Protein AF-I6AVN7-F1 (afdb_monomer_lite)

Sequence (305 aa):
MNHAFSSVPAVSLFAAGLLLSVAPLPGETIQQTRTAASGESWVTPGLWNNTAAASSGNDYYTNGWTLRTPDGPSLSVAFPGASLTVDGGAGGERGMLSLKAGTTEIADLRLGVGTVSDGVAGGNPTTNRPATLNITNLTLLSAATSATAAIFRGPYDGNDITLNVTNLLGSGYLQFVKGSDAGKRIFTLAVSNASSFTGTLELQHGTLDLASTINLTSGSFIMATTNTTLRLNSSLTVSSFTFGSFNLEAGSYTSSELNSRFSTSAFAGAGQLTIQAIPEASAFAWMLGGITLIACAGFRCVRRR

Structure (mmCIF, N/CA/C/O backbone):
data_AF-I6AVN7-F1
#
_entry.id   AF-I6AVN7-F1
#
loop_
_atom_site.group_PDB
_atom_site.id
_atom_site.type_symbol
_atom_site.label_atom_id
_atom_site.label_alt_id
_atom_site.label_comp_id
_atom_site.label_asym_id
_atom_site.label_entity_id
_atom_site.label_seq_id
_atom_site.pdbx_PDB_ins_code
_atom_site.Cartn_x
_atom_site.Cartn_y
_atom_site.Cartn_z
_atom_site.occupancy
_atom_site.B_iso_or_equiv
_atom_site.auth_seq_id
_atom_site.auth_comp_id
_atom_site.auth_asym_id
_atom_site.auth_atom_id
_atom_site.pdbx_PDB_model_num
ATOM 1 N N . MET A 1 1 ? 8.608 -82.430 7.850 1.00 46.72 1 MET A N 1
ATOM 2 C CA . MET A 1 1 ? 9.964 -82.012 7.436 1.00 46.72 1 MET A CA 1
ATOM 3 C C . MET A 1 1 ? 9.960 -80.496 7.363 1.00 46.72 1 MET A C 1
ATOM 5 O O . MET A 1 1 ? 9.268 -79.940 6.522 1.00 46.72 1 MET A O 1
ATOM 9 N N . ASN A 1 2 ? 10.606 -79.857 8.338 1.00 46.62 2 ASN A N 1
ATOM 10 C CA . ASN A 1 2 ? 10.626 -78.408 8.529 1.00 46.62 2 ASN A CA 1
ATOM 11 C C . ASN A 1 2 ? 11.710 -77.786 7.643 1.00 46.62 2 ASN A C 1
ATOM 13 O O . ASN A 1 2 ? 12.880 -78.119 7.812 1.00 46.62 2 ASN A O 1
ATOM 17 N N . HIS A 1 3 ? 11.338 -76.860 6.760 1.00 44.22 3 HIS A N 1
ATOM 18 C CA . HIS A 1 3 ? 12.288 -75.970 6.096 1.00 44.22 3 HIS A CA 1
ATOM 19 C C . HIS A 1 3 ? 12.136 -74.564 6.676 1.00 44.22 3 HIS A C 1
ATOM 21 O O . HIS A 1 3 ? 11.155 -73.870 6.420 1.00 44.22 3 HIS A O 1
ATOM 27 N N . ALA A 1 4 ? 13.108 -74.177 7.502 1.00 51.94 4 ALA A N 1
ATOM 28 C CA . ALA A 1 4 ? 13.294 -72.815 7.974 1.00 51.94 4 ALA A CA 1
ATOM 29 C C . ALA A 1 4 ? 13.969 -71.998 6.862 1.00 51.94 4 ALA A C 1
ATOM 31 O O . ALA A 1 4 ? 15.087 -72.314 6.456 1.00 51.94 4 ALA A O 1
ATOM 32 N N . PHE A 1 5 ? 13.294 -70.960 6.365 1.00 56.59 5 PHE A N 1
ATOM 33 C CA . PHE A 1 5 ? 13.895 -69.976 5.467 1.00 56.59 5 PHE A CA 1
ATOM 34 C C . PHE A 1 5 ? 14.491 -68.836 6.296 1.00 56.59 5 PHE A C 1
ATOM 36 O O . PHE A 1 5 ? 13.790 -68.139 7.025 1.00 56.59 5 PHE A O 1
ATOM 43 N N . SER A 1 6 ? 15.811 -68.694 6.188 1.00 60.22 6 SER A N 1
ATOM 44 C CA . SER A 1 6 ? 16.614 -67.619 6.767 1.00 60.22 6 SER A CA 1
ATOM 45 C C . SER A 1 6 ? 16.359 -66.312 6.012 1.00 60.22 6 SER A C 1
ATOM 47 O O . SER A 1 6 ? 16.589 -66.233 4.805 1.00 60.22 6 SER A O 1
ATOM 49 N N . SER A 1 7 ? 15.858 -65.294 6.709 1.00 62.12 7 SER A N 1
ATOM 50 C CA . SER A 1 7 ? 15.653 -63.946 6.178 1.00 62.12 7 SER A CA 1
ATOM 51 C C . SER A 1 7 ? 16.966 -63.158 6.198 1.00 62.12 7 SER A C 1
ATOM 53 O O . SER A 1 7 ? 17.515 -62.894 7.268 1.00 62.12 7 SER A O 1
ATOM 55 N N . VAL A 1 8 ? 17.451 -62.750 5.025 1.00 61.34 8 VAL A N 1
ATOM 56 C CA . VAL A 1 8 ? 18.586 -61.826 4.882 1.00 61.34 8 VAL A CA 1
ATOM 57 C C . VAL A 1 8 ? 18.077 -60.386 5.053 1.00 61.34 8 VAL A C 1
ATOM 59 O O . VAL A 1 8 ? 17.111 -60.017 4.384 1.00 61.34 8 VAL A O 1
ATOM 62 N N . PRO A 1 9 ? 18.685 -59.548 5.912 1.00 58.44 9 PRO A N 1
ATOM 63 C CA . PRO A 1 9 ? 18.315 -58.141 6.015 1.00 58.44 9 PRO A CA 1
ATOM 64 C C . PRO A 1 9 ? 18.815 -57.363 4.789 1.00 58.44 9 PRO A C 1
ATOM 66 O O . PRO A 1 9 ? 20.005 -57.365 4.473 1.00 58.44 9 PRO A O 1
ATOM 69 N N . ALA A 1 10 ? 17.897 -56.685 4.098 1.00 62.03 10 ALA A N 1
ATOM 70 C CA . ALA A 1 10 ? 18.214 -55.757 3.020 1.00 62.03 10 ALA A CA 1
ATOM 71 C C . ALA A 1 10 ? 18.869 -54.494 3.602 1.00 62.03 10 ALA A C 1
ATOM 73 O O . ALA A 1 10 ? 18.249 -53.745 4.356 1.00 62.03 10 ALA A O 1
ATOM 74 N N . VAL A 1 11 ? 20.136 -54.265 3.259 1.00 53.94 11 VAL A N 1
ATOM 75 C CA . VAL A 1 11 ? 20.854 -53.030 3.585 1.00 53.94 11 VAL A CA 1
ATOM 76 C C . VAL A 1 11 ? 20.413 -51.957 2.590 1.00 53.94 11 VAL A C 1
ATOM 78 O O . VAL A 1 11 ? 20.875 -51.919 1.451 1.00 53.94 11 VAL A O 1
ATOM 81 N N . SER A 1 12 ? 19.488 -51.097 3.010 1.00 57.97 12 SER A N 1
ATOM 82 C CA . SER A 1 12 ? 19.090 -49.908 2.255 1.00 57.97 12 SER A CA 1
ATOM 83 C C . SER A 1 12 ? 20.236 -48.895 2.250 1.00 57.97 12 SER A C 1
ATOM 85 O O . SER A 1 12 ? 20.489 -48.216 3.246 1.00 57.97 12 SER A O 1
ATOM 87 N N . LEU A 1 13 ? 20.942 -48.796 1.124 1.00 53.81 13 LEU A N 1
ATOM 88 C CA . LEU A 1 13 ? 21.930 -47.752 0.870 1.00 53.81 13 LEU A CA 1
ATOM 89 C C . LEU A 1 13 ? 21.181 -46.420 0.671 1.00 53.81 13 LEU A C 1
ATOM 91 O O . LEU A 1 13 ? 20.639 -46.155 -0.401 1.00 53.81 13 LEU A O 1
ATOM 95 N N . PHE A 1 14 ? 21.110 -45.584 1.709 1.00 52.88 14 PHE A N 1
ATOM 96 C CA . PHE A 1 14 ? 20.655 -44.200 1.565 1.00 52.88 14 PHE A CA 1
ATOM 97 C C . PHE A 1 14 ? 21.707 -43.427 0.765 1.00 52.88 14 PHE A C 1
ATOM 99 O O . PHE A 1 14 ? 22.730 -43.001 1.301 1.00 52.88 14 PHE A O 1
ATOM 106 N N . ALA A 1 15 ? 21.463 -43.249 -0.533 1.00 55.06 15 ALA A N 1
ATOM 107 C CA . ALA A 1 15 ? 22.167 -42.259 -1.329 1.00 55.06 15 ALA A CA 1
ATOM 108 C C . ALA A 1 15 ? 21.766 -40.872 -0.808 1.00 55.06 15 ALA A C 1
ATOM 110 O O . ALA A 1 15 ? 20.718 -40.335 -1.165 1.00 55.06 15 ALA A O 1
ATOM 111 N N . ALA A 1 16 ? 22.589 -40.311 0.077 1.00 52.97 16 ALA A N 1
ATOM 112 C CA . ALA A 1 16 ? 22.540 -38.904 0.441 1.00 52.97 16 ALA A CA 1
ATOM 113 C C . ALA A 1 16 ? 22.935 -38.084 -0.797 1.00 52.97 16 ALA A C 1
ATOM 115 O O . ALA A 1 16 ? 24.093 -37.715 -0.984 1.00 52.97 16 ALA A O 1
ATOM 116 N N . GLY A 1 17 ? 21.969 -37.868 -1.691 1.00 51.72 17 GLY A N 1
ATOM 117 C CA . GLY A 1 17 ? 22.090 -36.919 -2.782 1.00 51.72 17 GLY A CA 1
ATOM 118 C C . GLY A 1 17 ? 22.279 -35.539 -2.175 1.00 51.72 17 GLY A C 1
ATOM 119 O O . GLY A 1 17 ? 21.331 -34.950 -1.660 1.00 51.72 17 GLY A O 1
ATOM 120 N N . LEU A 1 18 ? 23.519 -35.056 -2.195 1.00 53.25 18 LEU A N 1
ATOM 121 C CA . LEU A 1 18 ? 23.870 -33.685 -1.866 1.00 53.25 18 LEU A CA 1
ATOM 122 C C . LEU A 1 18 ? 23.191 -32.785 -2.907 1.00 53.25 18 LEU A C 1
ATOM 124 O O . LEU A 1 18 ? 23.752 -32.496 -3.963 1.00 53.25 18 LEU A O 1
ATOM 128 N N . LEU A 1 19 ? 21.942 -32.400 -2.638 1.00 54.38 19 LEU A N 1
ATOM 129 C CA . LEU A 1 19 ? 21.262 -31.335 -3.358 1.00 54.38 19 LEU A CA 1
ATOM 130 C C . LEU A 1 19 ? 22.027 -30.055 -3.032 1.00 54.38 19 LEU A C 1
ATOM 132 O O . LEU A 1 19 ? 21.786 -29.407 -2.017 1.00 54.38 19 LEU A O 1
ATOM 136 N N . LEU A 1 20 ? 23.001 -29.731 -3.879 1.00 55.09 20 LEU A N 1
ATOM 137 C CA . LEU A 1 20 ? 23.592 -28.406 -3.943 1.00 55.09 20 LEU A CA 1
ATOM 138 C C . LEU A 1 20 ? 22.457 -27.459 -4.335 1.00 55.09 20 LEU A C 1
ATOM 140 O O . LEU A 1 20 ? 22.163 -27.273 -5.514 1.00 55.09 20 LEU A O 1
ATOM 144 N N . SER A 1 21 ? 21.769 -26.914 -3.334 1.00 53.94 21 SER A N 1
ATOM 145 C CA . SER A 1 21 ? 20.873 -25.786 -3.524 1.00 53.94 21 SER A CA 1
ATOM 146 C C . SER A 1 21 ? 21.744 -24.631 -3.995 1.00 53.94 21 SER A C 1
ATOM 148 O O . SER A 1 21 ? 22.413 -23.978 -3.191 1.00 53.94 21 SER A O 1
ATOM 150 N N . VAL A 1 22 ? 21.804 -24.430 -5.309 1.00 61.12 22 VAL A N 1
ATOM 151 C CA . VAL A 1 22 ? 22.410 -23.237 -5.884 1.00 61.12 22 VAL A CA 1
ATOM 152 C C . VAL A 1 22 ? 21.557 -22.084 -5.387 1.00 61.12 22 VAL A C 1
ATOM 154 O O . VAL A 1 22 ? 20.411 -21.928 -5.808 1.00 61.12 22 VAL A O 1
ATOM 157 N N . ALA A 1 23 ? 22.080 -21.333 -4.419 1.00 67.38 23 ALA A N 1
ATOM 158 C CA . ALA A 1 23 ? 21.448 -20.094 -4.016 1.00 67.38 23 ALA A CA 1
ATOM 159 C C . ALA A 1 23 ? 21.342 -19.226 -5.280 1.00 67.38 23 ALA A C 1
ATOM 161 O O . ALA A 1 23 ? 22.348 -19.088 -5.987 1.00 67.38 23 ALA A O 1
ATOM 162 N N . PRO A 1 24 ? 20.153 -18.700 -5.618 1.00 71.75 24 PRO A N 1
ATOM 163 C CA . PRO A 1 24 ? 20.041 -17.784 -6.739 1.00 71.75 24 PRO A CA 1
ATOM 164 C C . PRO A 1 24 ? 21.020 -16.635 -6.497 1.00 71.75 24 PRO A C 1
ATOM 166 O O . PRO A 1 24 ? 21.068 -16.077 -5.398 1.00 71.75 24 PRO A O 1
ATOM 169 N N . LEU A 1 25 ? 21.846 -16.331 -7.501 1.00 72.94 25 LEU A N 1
ATOM 170 C CA . LEU A 1 25 ? 22.697 -15.150 -7.441 1.00 72.94 25 LEU A CA 1
ATOM 171 C C . LEU A 1 25 ? 21.791 -13.934 -7.208 1.00 72.94 25 LEU A C 1
ATOM 173 O O . LEU A 1 25 ? 20.714 -13.872 -7.810 1.00 72.94 25 LEU A O 1
ATOM 177 N N . PRO A 1 26 ? 22.183 -13.000 -6.324 1.00 77.81 26 PRO A N 1
ATOM 178 C CA . PRO A 1 26 ? 21.401 -11.794 -6.117 1.00 77.81 26 PRO A CA 1
ATOM 179 C C . PRO A 1 26 ? 21.252 -11.073 -7.457 1.00 77.81 26 PRO A C 1
ATOM 181 O O . PRO A 1 26 ? 22.223 -10.940 -8.205 1.00 77.81 26 PRO A O 1
ATOM 184 N N . GLY A 1 27 ? 20.024 -10.657 -7.757 1.00 83.31 27 GLY A N 1
ATOM 185 C CA . GLY A 1 27 ? 19.720 -9.890 -8.954 1.00 83.31 27 GLY A CA 1
ATOM 186 C C . GLY A 1 27 ? 20.529 -8.604 -9.038 1.00 83.31 27 GLY A C 1
ATOM 187 O O . GLY A 1 27 ? 20.948 -8.053 -8.016 1.00 83.31 27 GLY A O 1
ATOM 188 N N . GLU A 1 28 ? 20.728 -8.089 -10.252 1.00 93.00 28 GLU A N 1
ATOM 189 C CA . GLU A 1 28 ? 21.278 -6.744 -10.394 1.00 93.00 28 GLU A CA 1
ATOM 190 C C . GLU A 1 28 ? 20.276 -5.716 -9.856 1.00 93.00 28 GLU A C 1
ATOM 192 O O . GLU A 1 28 ? 19.059 -5.848 -10.013 1.00 93.00 28 GLU A O 1
ATOM 197 N N . THR A 1 29 ? 20.798 -4.664 -9.226 1.00 96.19 29 THR A N 1
ATOM 198 C CA . THR A 1 29 ? 20.003 -3.502 -8.826 1.00 96.19 29 THR A CA 1
ATOM 199 C C . THR A 1 29 ? 19.952 -2.502 -9.975 1.00 96.19 29 THR A C 1
ATOM 201 O O . THR A 1 29 ? 20.968 -1.906 -10.342 1.00 96.19 29 THR A O 1
ATOM 204 N N . ILE A 1 30 ? 18.758 -2.285 -10.518 1.00 96.88 30 ILE A N 1
ATOM 205 C CA . ILE A 1 30 ? 18.510 -1.424 -11.672 1.00 96.88 30 ILE A CA 1
ATOM 206 C C . ILE A 1 30 ? 17.747 -0.177 -11.223 1.00 96.88 30 ILE A C 1
ATOM 208 O O . ILE A 1 30 ? 16.689 -0.249 -10.597 1.00 96.88 30 ILE A O 1
ATOM 212 N N . GLN A 1 31 ? 18.276 0.993 -11.569 1.00 96.50 31 GLN A N 1
ATOM 213 C CA . GLN A 1 31 ? 17.689 2.278 -11.193 1.00 96.50 31 GLN A CA 1
ATOM 214 C C . GLN A 1 31 ? 17.000 2.930 -12.384 1.00 96.50 31 GLN A C 1
ATOM 216 O O . GLN A 1 31 ? 17.543 2.963 -13.492 1.00 96.50 31 GLN A O 1
ATOM 221 N N . GLN A 1 32 ? 15.818 3.492 -12.146 1.00 96.12 32 GLN A N 1
ATOM 222 C CA . GLN A 1 32 ? 15.175 4.390 -13.090 1.00 96.12 32 GLN A CA 1
ATOM 223 C C . GLN A 1 32 ? 16.008 5.673 -13.215 1.00 96.12 32 GLN A C 1
ATOM 225 O O . GLN A 1 32 ? 16.475 6.227 -12.218 1.00 96.12 32 GLN A O 1
ATOM 230 N N . THR A 1 33 ? 16.206 6.147 -14.441 1.00 95.56 33 THR A N 1
ATOM 231 C CA . THR A 1 33 ? 17.083 7.294 -14.734 1.00 95.56 33 THR A CA 1
ATOM 232 C C . THR A 1 33 ? 16.322 8.593 -14.972 1.00 95.56 33 THR A C 1
ATOM 234 O O . THR A 1 33 ? 16.925 9.663 -14.937 1.00 95.56 33 THR A O 1
ATOM 237 N N . ARG A 1 34 ? 15.012 8.511 -15.231 1.00 94.56 34 ARG A N 1
ATOM 238 C CA . ARG A 1 34 ? 14.134 9.656 -15.504 1.00 94.56 34 ARG A CA 1
ATOM 239 C C . ARG A 1 34 ? 12.665 9.286 -15.351 1.00 94.56 34 ARG A C 1
ATOM 241 O O . ARG A 1 34 ? 12.294 8.121 -15.480 1.00 94.56 34 ARG A O 1
ATOM 248 N N . THR A 1 35 ? 11.810 10.291 -15.193 1.00 94.56 35 THR A N 1
ATOM 249 C CA . THR A 1 35 ? 10.352 10.129 -15.291 1.00 94.56 35 THR A CA 1
ATOM 250 C C . THR A 1 35 ? 9.937 9.564 -16.654 1.00 94.56 35 THR A C 1
ATOM 252 O O . THR A 1 35 ? 10.392 10.030 -17.702 1.00 94.56 35 THR A O 1
ATOM 255 N N . ALA A 1 36 ? 9.052 8.566 -16.625 1.00 93.88 36 ALA A N 1
ATOM 256 C CA . ALA A 1 36 ? 8.426 7.996 -17.808 1.00 93.88 36 ALA A CA 1
ATOM 257 C C . ALA A 1 36 ? 7.472 9.012 -18.454 1.00 93.88 36 ALA A C 1
ATOM 259 O O . ALA A 1 36 ? 6.540 9.517 -17.814 1.00 93.88 36 ALA A O 1
ATOM 260 N N . ALA A 1 37 ? 7.700 9.300 -19.733 1.00 92.69 37 ALA A N 1
ATOM 261 C CA . ALA A 1 37 ? 6.831 10.135 -20.545 1.00 92.69 37 ALA A CA 1
ATOM 262 C C . ALA A 1 37 ? 5.489 9.436 -20.832 1.00 92.69 37 ALA A C 1
ATOM 264 O O . ALA A 1 37 ? 5.258 8.274 -20.489 1.00 92.69 37 ALA A O 1
ATOM 265 N N . SER A 1 38 ? 4.565 10.154 -21.474 1.00 89.69 38 SER A N 1
ATOM 266 C CA . SER A 1 38 ? 3.325 9.536 -21.952 1.00 89.69 38 SER A CA 1
ATOM 267 C C . SER A 1 38 ? 3.633 8.435 -22.971 1.00 89.69 38 SER A C 1
ATOM 269 O O . SER A 1 38 ? 4.444 8.639 -23.868 1.00 89.69 38 SER A O 1
ATOM 271 N N . GLY A 1 39 ? 2.985 7.277 -22.833 1.00 89.94 39 GLY A N 1
ATOM 272 C CA . GLY A 1 39 ? 3.237 6.096 -23.668 1.00 89.94 39 GLY A CA 1
ATOM 273 C C . GLY A 1 39 ? 4.454 5.259 -23.253 1.00 89.94 39 GLY A C 1
ATOM 274 O O . GLY A 1 39 ? 4.595 4.136 -23.729 1.00 89.94 39 GLY A O 1
ATOM 275 N N . GLU A 1 40 ? 5.296 5.747 -22.339 1.00 95.19 40 GLU A N 1
ATOM 276 C CA . GLU A 1 40 ? 6.375 4.952 -21.751 1.00 95.19 40 GLU A CA 1
ATOM 277 C C . GLU A 1 40 ? 5.897 4.212 -20.498 1.00 95.19 40 GLU A C 1
ATOM 279 O O . GLU A 1 40 ? 4.990 4.656 -19.790 1.00 95.19 40 GLU A O 1
ATOM 284 N N . SER A 1 41 ? 6.520 3.072 -20.212 1.00 95.94 41 SER A N 1
ATOM 285 C CA . SER A 1 41 ? 6.244 2.249 -19.028 1.00 95.94 41 SER A CA 1
ATOM 286 C C . SER A 1 41 ? 7.465 1.398 -18.681 1.00 95.94 41 SER A C 1
ATOM 288 O O . SER A 1 41 ? 8.465 1.461 -19.387 1.00 95.94 41 SER A O 1
ATOM 290 N N . TRP A 1 42 ? 7.409 0.552 -17.650 1.00 96.38 42 TRP A N 1
ATOM 291 C CA . TRP A 1 42 ? 8.541 -0.320 -17.285 1.00 96.38 42 TRP A CA 1
ATOM 292 C C . TRP A 1 42 ? 9.072 -1.225 -18.414 1.00 96.38 42 TRP A C 1
ATOM 294 O O . TRP A 1 42 ? 10.194 -1.720 -18.304 1.00 96.38 42 TRP A O 1
ATOM 304 N N . VAL A 1 43 ? 8.308 -1.436 -19.497 1.00 96.50 43 VAL A N 1
ATOM 305 C CA . VAL A 1 43 ? 8.769 -2.183 -20.682 1.00 96.50 43 VAL A CA 1
ATOM 306 C C . VAL A 1 43 ? 9.620 -1.346 -21.646 1.00 96.50 43 VAL A C 1
ATOM 308 O O . VAL A 1 43 ? 10.168 -1.893 -22.595 1.00 96.50 43 VAL A O 1
ATOM 311 N N . THR A 1 44 ? 9.722 -0.031 -21.445 1.00 97.38 44 THR A N 1
ATOM 312 C CA . THR A 1 44 ? 10.444 0.884 -22.334 1.00 97.38 44 THR A CA 1
ATOM 313 C C . THR A 1 44 ? 11.955 0.798 -22.085 1.00 97.38 44 THR A C 1
ATOM 315 O O . THR A 1 44 ? 12.412 1.162 -20.994 1.00 97.38 44 THR A O 1
ATOM 318 N N . PRO A 1 45 ? 12.760 0.374 -23.081 1.00 96.00 45 PRO A N 1
ATOM 319 C CA . PRO A 1 45 ? 14.214 0.466 -22.995 1.00 96.00 45 PRO A CA 1
ATOM 320 C C . PRO A 1 45 ? 14.658 1.919 -22.776 1.00 96.00 45 PRO A C 1
ATOM 322 O O . PRO A 1 45 ? 14.079 2.848 -23.335 1.00 96.00 45 PRO A O 1
ATOM 325 N N . GLY A 1 46 ? 15.685 2.129 -21.954 1.00 95.12 46 GLY A N 1
ATOM 326 C CA . GLY A 1 46 ? 16.222 3.467 -21.669 1.00 95.12 46 GLY A CA 1
ATOM 327 C C . GLY A 1 46 ? 15.519 4.262 -20.558 1.00 95.12 46 GLY A C 1
ATOM 328 O O . GLY A 1 46 ? 15.960 5.371 -20.259 1.00 95.12 46 GLY A O 1
ATOM 329 N N . LEU A 1 47 ? 14.476 3.723 -19.908 1.00 96.38 47 LEU A N 1
ATOM 330 C CA . LEU A 1 47 ? 14.030 4.233 -18.595 1.00 96.38 47 LEU A CA 1
ATOM 331 C C . LEU A 1 47 ? 14.952 3.805 -17.452 1.00 96.38 47 LEU A C 1
ATOM 333 O O . LEU A 1 47 ? 14.965 4.428 -16.394 1.00 96.38 47 LEU A O 1
ATOM 337 N N . TRP A 1 48 ? 15.694 2.728 -17.674 1.00 97.44 48 TRP A N 1
ATOM 338 C CA . TRP A 1 48 ? 16.521 2.049 -16.696 1.00 97.44 48 TRP A CA 1
ATOM 339 C C . TRP A 1 48 ? 18.003 2.287 -16.993 1.00 97.44 48 TRP A C 1
ATOM 341 O O . TRP A 1 48 ? 18.390 2.439 -18.155 1.00 97.44 48 TRP A O 1
ATOM 351 N N . ASN A 1 49 ? 18.848 2.309 -15.962 1.00 96.69 49 ASN A N 1
ATOM 352 C CA . ASN A 1 49 ? 20.285 2.581 -16.097 1.00 96.69 49 ASN A CA 1
ATOM 353 C C . ASN A 1 49 ? 21.049 1.499 -16.882 1.00 96.69 49 ASN A C 1
ATOM 355 O O . ASN A 1 49 ? 22.092 1.797 -17.456 1.00 96.69 49 ASN A O 1
ATOM 359 N N . ASN A 1 50 ? 20.510 0.282 -16.975 1.00 96.56 50 ASN A N 1
ATOM 360 C CA . ASN A 1 50 ? 21.031 -0.781 -17.838 1.00 96.56 50 ASN A CA 1
ATOM 361 C C . ASN A 1 50 ? 20.527 -0.686 -19.291 1.00 96.56 50 ASN A C 1
ATOM 363 O O . ASN A 1 50 ? 20.862 -1.530 -20.119 1.00 96.56 50 ASN A O 1
ATOM 367 N N . THR A 1 51 ? 19.708 0.320 -19.615 1.00 95.88 51 THR A N 1
ATOM 368 C CA . THR A 1 51 ? 19.119 0.583 -20.940 1.00 95.88 51 THR A CA 1
ATOM 369 C C . THR A 1 51 ? 18.235 -0.530 -21.516 1.00 95.88 51 THR A C 1
ATOM 371 O O . THR A 1 51 ? 17.773 -0.408 -22.648 1.00 95.88 51 THR A O 1
ATOM 374 N N . ALA A 1 52 ? 17.917 -1.569 -20.743 1.00 96.12 52 ALA A N 1
ATOM 375 C CA . ALA A 1 52 ? 17.035 -2.661 -21.147 1.00 96.12 52 ALA A CA 1
ATOM 376 C C . ALA A 1 52 ? 15.628 -2.481 -20.564 1.00 96.12 52 ALA A C 1
ATOM 378 O O . ALA A 1 52 ? 15.444 -1.742 -19.604 1.00 96.12 52 ALA A O 1
ATOM 379 N N . ALA A 1 53 ? 14.627 -3.154 -21.136 1.00 96.44 53 ALA A N 1
ATOM 380 C CA . ALA A 1 53 ? 13.303 -3.259 -20.523 1.00 96.44 53 ALA A CA 1
ATOM 381 C C . ALA A 1 53 ? 13.372 -4.012 -19.181 1.00 96.44 53 ALA A C 1
ATOM 383 O O . ALA A 1 53 ? 14.302 -4.791 -18.952 1.00 96.44 53 ALA A O 1
ATOM 384 N N . ALA A 1 54 ? 12.375 -3.821 -18.310 1.00 97.00 54 ALA A N 1
ATOM 385 C CA . ALA A 1 54 ? 12.294 -4.601 -17.081 1.00 97.00 54 ALA A CA 1
ATOM 386 C C . ALA A 1 54 ? 12.184 -6.108 -17.389 1.00 97.00 54 ALA A C 1
ATOM 388 O O . ALA A 1 54 ? 11.438 -6.516 -18.281 1.00 97.00 54 ALA A O 1
ATOM 389 N N . SER A 1 55 ? 12.919 -6.932 -16.649 1.00 96.88 55 SER A N 1
ATOM 390 C CA . SER A 1 55 ? 13.040 -8.372 -16.859 1.00 96.88 55 SER A CA 1
ATOM 391 C C . SER A 1 55 ? 13.204 -9.107 -15.532 1.00 96.88 55 SER A C 1
ATOM 393 O O . SER A 1 55 ? 13.631 -8.539 -14.525 1.00 96.88 55 SER A O 1
ATOM 395 N N . SER A 1 56 ? 12.855 -10.390 -15.534 1.00 95.81 56 SER A N 1
ATOM 396 C CA . SER A 1 56 ? 12.931 -11.241 -14.349 1.00 95.81 56 SER A CA 1
ATOM 397 C C . SER A 1 56 ? 14.351 -11.364 -13.817 1.00 95.81 56 SER A C 1
ATOM 399 O O . SER A 1 56 ? 15.306 -11.417 -14.588 1.00 95.81 56 SER A O 1
ATOM 401 N N . GLY A 1 57 ? 14.466 -11.508 -12.499 1.00 94.06 57 GLY A N 1
ATOM 402 C CA . GLY A 1 57 ? 15.739 -11.744 -11.822 1.00 94.06 57 GLY A CA 1
ATOM 403 C C . GLY A 1 57 ? 16.457 -10.480 -11.361 1.00 94.06 57 GLY A C 1
ATOM 404 O O . GLY A 1 57 ? 17.435 -10.621 -10.646 1.00 94.06 57 GLY A O 1
ATOM 405 N N . ASN A 1 58 ? 15.971 -9.281 -11.698 1.00 96.81 58 ASN A N 1
ATOM 406 C CA . ASN A 1 58 ? 16.551 -8.015 -11.239 1.00 96.81 58 ASN A CA 1
ATOM 407 C C . ASN A 1 58 ? 15.616 -7.255 -10.292 1.00 96.81 58 ASN A C 1
ATOM 409 O O . ASN A 1 58 ? 14.388 -7.361 -10.401 1.00 96.81 58 ASN A O 1
ATOM 413 N N . ASP A 1 59 ? 16.207 -6.447 -9.416 1.00 97.38 59 ASP A N 1
ATOM 414 C CA . ASP A 1 59 ? 15.498 -5.554 -8.501 1.00 97.38 59 ASP A CA 1
ATOM 415 C C . ASP A 1 59 ? 15.472 -4.132 -9.073 1.00 97.38 59 ASP A C 1
ATOM 417 O O . ASP A 1 59 ? 16.515 -3.560 -9.396 1.00 97.38 59 ASP A O 1
ATOM 421 N N . TYR A 1 60 ? 14.282 -3.542 -9.191 1.00 97.75 60 TYR A N 1
ATOM 422 C CA . TYR A 1 60 ? 14.087 -2.243 -9.839 1.00 97.75 60 TYR A CA 1
ATOM 423 C C . TYR A 1 60 ? 13.718 -1.152 -8.838 1.00 97.75 60 TYR A C 1
ATOM 425 O O . TYR A 1 60 ? 12.906 -1.370 -7.943 1.00 97.75 60 TYR A O 1
ATOM 433 N N . TYR A 1 61 ? 14.264 0.050 -9.024 1.00 96.50 61 TYR A N 1
ATOM 434 C CA . TYR A 1 61 ? 14.069 1.187 -8.121 1.00 96.50 61 TYR A CA 1
ATOM 435 C C . TYR A 1 61 ? 13.648 2.437 -8.892 1.00 96.50 61 TYR A C 1
ATOM 437 O O . TYR A 1 61 ? 14.316 2.824 -9.850 1.00 96.50 61 TYR A O 1
ATOM 445 N N . THR A 1 62 ? 12.583 3.116 -8.454 1.00 94.50 62 THR A N 1
ATOM 446 C CA . THR A 1 62 ? 12.125 4.360 -9.106 1.00 94.50 62 THR A CA 1
ATOM 447 C C . THR A 1 62 ? 13.034 5.558 -8.833 1.00 94.50 62 THR A C 1
ATOM 449 O O . THR A 1 62 ? 13.042 6.492 -9.622 1.00 94.50 62 THR A O 1
ATOM 452 N N . ASN A 1 63 ? 13.798 5.557 -7.733 1.00 88.56 63 ASN A N 1
ATOM 453 C CA . ASN A 1 63 ? 14.772 6.606 -7.389 1.00 88.56 63 ASN A CA 1
ATOM 454 C C . ASN A 1 63 ? 14.206 8.045 -7.486 1.00 88.56 63 ASN A C 1
ATOM 456 O O . ASN A 1 63 ? 14.792 8.907 -8.135 1.00 88.56 63 ASN A O 1
ATOM 460 N N . GLY A 1 64 ? 13.027 8.300 -6.904 1.00 91.69 64 GLY A N 1
ATOM 461 C CA . GLY A 1 64 ? 12.365 9.614 -6.979 1.00 91.69 64 GLY A CA 1
ATOM 462 C C . GLY A 1 64 ? 11.593 9.898 -8.274 1.00 91.69 64 GLY A C 1
ATOM 463 O O . GLY A 1 64 ? 10.756 10.796 -8.297 1.00 91.69 64 GLY A O 1
ATOM 464 N N . TRP A 1 65 ? 11.781 9.103 -9.329 1.00 94.62 65 TRP A N 1
ATOM 465 C CA . TRP A 1 65 ? 11.101 9.297 -10.609 1.00 94.62 65 TRP A CA 1
ATOM 466 C C . TRP A 1 65 ? 9.685 8.720 -10.646 1.00 94.62 65 TRP A C 1
ATOM 468 O O . TRP A 1 65 ? 9.287 7.874 -9.839 1.00 94.62 65 TRP A O 1
ATOM 478 N N . T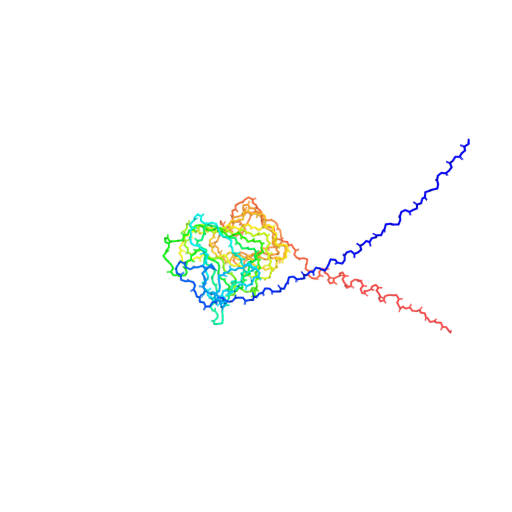HR A 1 66 ? 8.911 9.168 -11.637 1.00 94.56 66 THR A N 1
ATOM 479 C CA . THR A 1 66 ? 7.608 8.572 -11.952 1.00 94.56 66 THR A CA 1
ATOM 480 C C . THR A 1 66 ? 7.768 7.413 -12.930 1.00 94.56 66 THR A C 1
ATOM 482 O O . THR A 1 66 ? 8.144 7.612 -14.086 1.00 94.56 66 THR A O 1
ATOM 485 N N . LEU A 1 67 ? 7.425 6.208 -12.494 1.00 96.12 67 LEU A N 1
ATOM 486 C CA . LEU A 1 67 ? 7.192 5.034 -13.324 1.00 96.12 67 LEU A CA 1
ATOM 487 C C . LEU A 1 67 ? 5.710 4.945 -13.704 1.00 96.12 67 LEU A C 1
ATOM 489 O O . LEU A 1 67 ? 4.827 5.356 -12.951 1.00 96.12 67 LEU A O 1
ATOM 493 N N . ARG A 1 68 ? 5.422 4.374 -14.871 1.00 95.19 68 ARG A N 1
ATOM 494 C CA . ARG A 1 68 ? 4.058 4.102 -15.336 1.00 95.19 68 ARG A CA 1
ATOM 495 C C . ARG A 1 68 ? 3.912 2.615 -15.630 1.00 95.19 68 ARG A C 1
ATOM 497 O O . ARG A 1 68 ? 4.841 1.999 -16.158 1.00 95.19 68 ARG A O 1
ATOM 504 N N . THR A 1 69 ? 2.747 2.052 -15.335 1.00 95.81 69 THR A N 1
ATOM 505 C CA . THR A 1 69 ? 2.345 0.777 -15.945 1.00 95.81 69 THR A CA 1
ATOM 506 C C . THR A 1 69 ? 2.056 1.022 -17.436 1.00 95.81 69 THR A C 1
ATOM 508 O O . THR A 1 69 ? 1.791 2.166 -17.824 1.00 95.81 69 THR A O 1
ATOM 511 N N . PRO A 1 70 ? 2.049 -0.015 -18.289 1.00 94.75 70 PRO A N 1
ATOM 512 C CA . PRO A 1 70 ? 1.448 0.090 -19.618 1.00 94.75 70 PRO A CA 1
ATOM 513 C C . PRO A 1 70 ? 0.015 0.656 -19.554 1.00 94.75 70 PRO A C 1
ATOM 515 O O . PRO A 1 70 ? -0.689 0.442 -18.564 1.00 94.75 70 PRO A O 1
ATOM 518 N N . ASP A 1 71 ? -0.396 1.410 -20.577 1.00 91.94 71 ASP A N 1
ATOM 519 C CA . ASP A 1 71 ? -1.675 2.136 -20.611 1.00 91.94 71 ASP A CA 1
ATOM 520 C C . ASP A 1 71 ? -2.755 1.332 -21.343 1.00 91.94 71 ASP A C 1
ATOM 522 O O . ASP A 1 71 ? -2.582 0.943 -22.500 1.00 91.94 71 ASP A O 1
ATOM 526 N N . GLY A 1 72 ? -3.875 1.085 -20.667 1.00 89.06 72 GLY A N 1
ATOM 527 C CA . GLY A 1 72 ? -5.044 0.456 -21.268 1.00 89.06 72 GLY A CA 1
ATOM 528 C C . GLY A 1 72 ? -6.088 0.063 -20.217 1.00 89.06 72 GLY A C 1
ATOM 529 O O . GLY A 1 72 ? -5.768 -0.670 -19.283 1.00 89.06 72 GLY A O 1
ATOM 530 N N . PRO A 1 73 ? -7.359 0.484 -20.359 1.00 84.19 73 PRO A N 1
ATOM 531 C CA . PRO A 1 73 ? -8.376 0.289 -19.321 1.00 84.19 73 PRO A CA 1
ATOM 532 C C . PRO A 1 73 ? -8.758 -1.183 -19.122 1.00 84.19 73 PRO A C 1
ATOM 534 O O . PRO A 1 73 ? -9.142 -1.581 -18.032 1.00 84.19 73 PRO A O 1
ATOM 537 N N . SER A 1 74 ? -8.657 -1.990 -20.177 1.00 91.06 74 SER A N 1
ATOM 538 C CA . SER A 1 74 ? -8.908 -3.434 -20.170 1.00 91.06 74 SER A CA 1
ATOM 539 C C . SER A 1 74 ? -7.623 -4.258 -20.078 1.00 91.06 74 SER A C 1
ATOM 541 O O . SER A 1 74 ? -7.664 -5.482 -20.170 1.00 91.06 74 SER A O 1
ATOM 543 N N . LEU A 1 75 ? -6.473 -3.593 -19.951 1.00 94.44 75 LEU A N 1
ATOM 544 C CA . LEU A 1 75 ? -5.178 -4.247 -19.919 1.00 94.44 75 LEU A CA 1
ATOM 545 C C . LEU A 1 75 ? -4.942 -4.834 -18.522 1.00 94.44 75 LEU A C 1
ATOM 547 O O . LEU A 1 75 ? -5.122 -4.142 -17.516 1.00 94.44 75 LEU A O 1
ATOM 551 N N . SER A 1 76 ? -4.509 -6.092 -18.481 1.00 97.12 76 SER A N 1
ATOM 552 C CA . SER A 1 76 ? -3.915 -6.706 -17.295 1.00 97.12 76 SER A CA 1
ATOM 553 C C . SER A 1 76 ? -2.427 -6.898 -17.546 1.00 97.12 76 SER A C 1
ATOM 555 O O . SER A 1 76 ? -2.043 -7.441 -18.585 1.00 97.12 76 SER A O 1
ATOM 557 N N . VAL A 1 77 ? -1.589 -6.407 -16.638 1.00 97.81 77 VAL A N 1
ATOM 558 C CA . VAL A 1 77 ? -0.130 -6.430 -16.789 1.00 97.81 77 VAL A CA 1
ATOM 559 C C . VAL A 1 77 ? 0.549 -6.888 -15.520 1.00 97.81 77 VAL A C 1
ATOM 561 O O . VAL A 1 77 ? 0.226 -6.417 -14.436 1.00 97.81 77 VAL A O 1
ATOM 564 N N . ALA A 1 78 ? 1.552 -7.743 -15.673 1.00 98.38 78 ALA A N 1
ATOM 565 C CA . ALA A 1 78 ? 2.456 -8.107 -14.598 1.00 98.38 78 ALA A CA 1
ATOM 566 C C . ALA A 1 78 ? 3.769 -7.328 -14.731 1.00 98.38 78 ALA A C 1
ATOM 568 O O . ALA A 1 78 ? 4.307 -7.172 -15.834 1.00 98.38 78 ALA A O 1
ATOM 569 N N . PHE A 1 79 ? 4.294 -6.841 -13.610 1.00 98.44 79 PHE A N 1
ATOM 570 C CA . PHE A 1 79 ? 5.655 -6.334 -13.552 1.00 98.44 79 PHE A CA 1
ATOM 571 C C . PHE A 1 79 ? 6.633 -7.513 -13.681 1.00 98.44 79 PHE A C 1
ATOM 573 O O . PHE A 1 79 ? 6.544 -8.454 -12.893 1.00 98.44 79 PHE A O 1
ATOM 580 N N . PRO A 1 80 ? 7.556 -7.495 -14.658 1.00 97.69 80 PRO A N 1
ATOM 581 C CA . PRO A 1 80 ? 8.398 -8.655 -14.942 1.00 97.69 80 PRO A CA 1
ATOM 582 C C . PRO A 1 80 ? 9.607 -8.791 -14.007 1.00 97.69 80 PRO A C 1
ATOM 584 O O . PRO A 1 80 ? 10.234 -9.844 -14.017 1.00 97.69 80 PRO A O 1
ATOM 587 N N . GLY A 1 81 ? 9.972 -7.747 -13.252 1.00 97.38 81 GLY A N 1
ATOM 588 C CA . GLY A 1 81 ? 11.132 -7.764 -12.354 1.00 97.38 81 GLY A CA 1
ATOM 589 C C . GLY A 1 81 ? 10.936 -8.630 -11.110 1.00 97.38 81 GLY A C 1
ATOM 590 O O . GLY A 1 81 ? 9.811 -8.970 -10.751 1.00 97.38 81 GLY A O 1
ATOM 591 N N . ALA A 1 82 ? 12.040 -8.974 -10.440 1.00 96.81 82 ALA A N 1
ATOM 592 C CA . ALA A 1 82 ? 11.999 -9.731 -9.187 1.00 96.81 82 ALA A CA 1
ATOM 593 C C . ALA A 1 82 ? 11.344 -8.914 -8.064 1.00 96.81 82 ALA A C 1
ATOM 595 O O . ALA A 1 82 ? 10.493 -9.431 -7.343 1.00 96.81 82 ALA A O 1
ATOM 596 N N . SER A 1 83 ? 11.689 -7.627 -7.972 1.00 97.69 83 SER A N 1
ATOM 597 C CA . SER A 1 83 ? 11.010 -6.664 -7.110 1.00 97.69 83 SER A CA 1
ATOM 598 C C . SER A 1 83 ? 10.948 -5.275 -7.744 1.00 97.69 83 SER A C 1
ATOM 600 O O . SER A 1 83 ? 11.765 -4.922 -8.603 1.00 97.69 83 SER A O 1
ATOM 602 N N . LEU A 1 84 ? 9.968 -4.482 -7.313 1.00 98.19 84 LEU A N 1
ATOM 603 C CA . LEU A 1 84 ? 9.889 -3.050 -7.583 1.00 98.19 84 LEU A CA 1
ATOM 604 C C . LEU A 1 84 ? 9.904 -2.297 -6.254 1.00 98.19 84 LEU A C 1
ATOM 606 O O . LEU A 1 84 ? 9.018 -2.472 -5.422 1.00 98.19 84 LEU A O 1
ATOM 610 N N . THR A 1 85 ? 10.874 -1.409 -6.073 1.00 97.25 85 THR A N 1
ATOM 611 C CA . THR A 1 85 ? 10.916 -0.469 -4.956 1.00 97.25 85 THR A CA 1
ATOM 612 C C . THR A 1 85 ? 10.503 0.918 -5.436 1.00 97.25 85 THR A C 1
ATOM 614 O O . THR A 1 85 ? 11.173 1.528 -6.275 1.00 97.25 85 THR A O 1
ATOM 617 N N . VAL A 1 86 ? 9.400 1.428 -4.886 1.00 96.06 86 VAL A N 1
ATOM 618 C CA . VAL A 1 86 ? 8.941 2.804 -5.104 1.00 96.06 86 VAL A CA 1
ATOM 619 C C . VAL A 1 86 ? 9.313 3.621 -3.877 1.00 96.06 86 VAL A C 1
ATOM 621 O O . VAL A 1 86 ? 8.709 3.501 -2.808 1.00 96.06 86 VAL A O 1
ATOM 624 N N . ASP A 1 87 ? 10.339 4.443 -4.034 1.00 92.25 87 ASP A N 1
ATOM 625 C CA . ASP A 1 87 ? 10.925 5.224 -2.950 1.00 92.25 87 ASP A CA 1
ATOM 626 C C . ASP A 1 87 ? 11.390 6.595 -3.451 1.00 92.25 87 ASP A C 1
ATOM 628 O O . ASP A 1 87 ? 11.347 6.892 -4.654 1.00 92.25 87 ASP A O 1
ATOM 632 N N . GLY A 1 88 ? 11.793 7.451 -2.520 1.00 87.00 88 GLY A N 1
ATOM 633 C CA . GLY A 1 88 ? 12.348 8.758 -2.819 1.00 87.00 88 GLY A CA 1
ATOM 634 C C . GLY A 1 88 ? 13.725 8.700 -3.481 1.00 87.00 88 GLY A C 1
ATOM 635 O O . GLY A 1 88 ? 14.422 7.689 -3.422 1.00 87.00 88 GLY A O 1
ATOM 636 N N . GLY A 1 89 ? 14.095 9.791 -4.148 1.00 83.56 89 GLY A N 1
ATOM 637 C CA . GLY A 1 89 ? 15.395 9.963 -4.799 1.00 83.56 89 GLY A CA 1
ATOM 638 C C . GLY A 1 89 ? 16.334 10.890 -4.028 1.00 83.56 89 GLY A C 1
ATOM 639 O O . GLY A 1 89 ? 15.943 11.562 -3.066 1.00 83.56 89 GLY A O 1
ATOM 640 N N . ALA A 1 90 ? 17.585 10.968 -4.486 1.00 70.12 90 ALA A N 1
ATOM 641 C CA . ALA A 1 90 ? 18.551 11.959 -4.013 1.00 70.12 90 ALA A CA 1
ATOM 642 C C . ALA A 1 90 ? 18.019 13.377 -4.304 1.00 70.12 90 ALA A C 1
ATOM 644 O O . ALA A 1 90 ? 18.036 13.832 -5.442 1.00 70.12 90 ALA A O 1
ATOM 645 N N . GLY A 1 91 ? 17.493 14.053 -3.279 1.00 66.88 91 GLY A N 1
ATOM 646 C CA . GLY A 1 91 ? 16.790 15.338 -3.413 1.00 66.88 91 GLY A CA 1
ATOM 647 C C . GLY A 1 91 ? 15.442 15.397 -2.688 1.00 66.88 91 GLY A C 1
ATOM 648 O O . GLY A 1 91 ? 14.854 16.469 -2.591 1.00 66.88 91 GLY A O 1
ATOM 649 N N . GLY A 1 92 ? 14.964 14.271 -2.144 1.00 75.62 92 GLY A N 1
ATOM 650 C CA . GLY A 1 92 ? 13.720 14.213 -1.368 1.00 75.62 92 GLY A CA 1
ATOM 651 C C . GLY A 1 92 ? 12.452 14.123 -2.220 1.00 75.62 92 GLY A C 1
ATOM 652 O O . GLY A 1 92 ? 11.351 14.068 -1.673 1.00 75.62 92 GLY A O 1
ATOM 653 N N . GLU A 1 93 ? 12.585 14.074 -3.547 1.00 85.69 93 GLU A N 1
ATOM 654 C CA . GLU A 1 93 ? 11.460 13.793 -4.437 1.00 85.69 93 GLU A CA 1
ATOM 655 C C . GLU A 1 93 ? 10.915 12.393 -4.164 1.00 85.69 93 GLU A C 1
ATOM 657 O O . GLU A 1 93 ? 11.678 11.439 -4.023 1.00 85.69 93 GLU A O 1
ATOM 662 N N . ARG A 1 94 ? 9.588 12.269 -4.088 1.00 90.31 94 ARG A N 1
ATOM 663 C CA . ARG A 1 94 ? 8.902 10.996 -3.846 1.00 90.31 94 ARG A CA 1
ATOM 664 C C . ARG A 1 94 ? 8.747 10.266 -5.174 1.00 90.31 94 ARG A C 1
ATOM 666 O O . ARG A 1 94 ? 8.064 10.771 -6.063 1.00 90.31 94 ARG A O 1
ATOM 673 N N . GLY A 1 95 ? 9.309 9.062 -5.287 1.00 93.31 95 GLY A N 1
ATOM 674 C CA . GLY A 1 95 ? 9.051 8.200 -6.437 1.00 93.31 95 GLY A CA 1
ATOM 675 C C . GLY A 1 95 ? 7.564 7.899 -6.575 1.00 93.31 95 GLY A C 1
ATOM 676 O O . GLY A 1 95 ? 6.815 7.915 -5.591 1.00 93.31 95 GLY A O 1
ATOM 677 N N . MET A 1 96 ? 7.117 7.634 -7.797 1.00 94.31 96 MET A N 1
ATOM 678 C CA . MET A 1 96 ? 5.710 7.362 -8.065 1.00 94.31 96 MET A CA 1
ATOM 679 C C . MET A 1 96 ? 5.539 6.185 -9.014 1.00 94.31 96 MET A C 1
ATOM 681 O O . MET A 1 96 ? 6.129 6.167 -10.084 1.00 94.31 96 MET A O 1
ATOM 685 N N . LEU A 1 97 ? 4.664 5.247 -8.662 1.00 96.12 97 LEU A N 1
ATOM 686 C CA . LEU A 1 97 ? 4.091 4.275 -9.583 1.00 96.12 97 LEU A CA 1
ATOM 687 C C . LEU A 1 97 ? 2.704 4.760 -10.013 1.00 96.12 97 LEU A C 1
ATOM 689 O O . LEU A 1 97 ? 1.769 4.801 -9.212 1.00 96.12 97 LEU A O 1
ATOM 693 N N . SER A 1 98 ? 2.578 5.127 -11.286 1.00 94.12 98 SER A N 1
ATOM 694 C CA . SER A 1 98 ? 1.318 5.549 -11.889 1.00 94.12 98 SER A CA 1
ATOM 695 C C . SER A 1 98 ? 0.624 4.366 -12.573 1.00 94.12 98 SER A C 1
ATOM 697 O O . SER A 1 98 ? 1.125 3.845 -13.573 1.00 94.12 98 SER A O 1
ATOM 699 N N . LEU A 1 99 ? -0.524 3.944 -12.045 1.00 94.06 99 LEU A N 1
ATOM 700 C CA . LEU A 1 99 ? -1.353 2.870 -12.587 1.00 94.06 99 LEU A CA 1
ATOM 701 C C . LEU A 1 99 ? -2.140 3.391 -13.797 1.00 94.06 99 LEU A C 1
ATOM 703 O O . LEU A 1 99 ? -2.949 4.309 -13.687 1.00 94.06 99 LEU A O 1
ATOM 707 N N . LYS A 1 100 ? -1.858 2.827 -14.970 1.00 92.19 100 LYS A N 1
ATOM 708 C CA . LYS A 1 100 ? -2.504 3.138 -16.258 1.00 92.19 100 LYS A CA 1
ATOM 709 C C . LYS A 1 100 ? -3.190 1.935 -16.900 1.00 92.19 100 LYS A C 1
ATOM 711 O O . LYS A 1 100 ? -4.014 2.113 -17.796 1.00 92.19 100 LYS A O 1
ATOM 716 N N . ALA A 1 101 ? -2.883 0.735 -16.423 1.00 93.25 101 ALA A N 1
ATOM 717 C CA . ALA A 1 101 ? -3.599 -0.485 -16.747 1.00 93.25 101 ALA A CA 1
ATOM 718 C C . ALA A 1 101 ? -4.818 -0.637 -15.827 1.00 93.25 101 ALA A C 1
ATOM 720 O O . ALA A 1 101 ? -4.784 -0.197 -14.677 1.00 93.25 101 ALA A O 1
ATOM 721 N N . GLY A 1 102 ? -5.872 -1.297 -16.309 1.00 92.81 102 GLY A N 1
ATOM 722 C CA . GLY A 1 102 ? -7.027 -1.633 -15.472 1.00 92.81 102 GLY A CA 1
ATOM 723 C C . GLY A 1 102 ? -6.666 -2.592 -14.337 1.00 92.81 102 GLY A C 1
ATOM 724 O O . GLY A 1 102 ? -7.175 -2.469 -13.224 1.00 92.81 102 GLY A O 1
ATOM 725 N N . THR A 1 103 ? -5.756 -3.536 -14.590 1.00 96.88 103 THR A N 1
ATOM 726 C CA . THR A 1 103 ? -5.208 -4.438 -13.569 1.00 96.88 103 THR A CA 1
ATOM 727 C C . THR A 1 103 ? -3.691 -4.508 -13.674 1.00 96.88 103 THR A C 1
ATOM 729 O O . THR A 1 103 ? -3.128 -4.620 -14.760 1.00 96.88 103 THR A O 1
ATOM 732 N N . THR A 1 104 ? -3.024 -4.417 -12.530 1.00 98.25 104 THR A N 1
ATOM 733 C CA . THR A 1 104 ? -1.573 -4.516 -12.400 1.00 98.25 104 THR A CA 1
ATOM 734 C C . THR A 1 104 ? -1.222 -5.573 -11.366 1.00 98.25 104 THR A C 1
ATOM 736 O O . THR A 1 104 ? -1.780 -5.567 -10.274 1.00 98.25 104 THR A O 1
ATOM 739 N N . GLU A 1 105 ? -0.273 -6.442 -11.688 1.00 98.62 105 GLU A N 1
ATOM 740 C CA . GLU A 1 105 ? 0.246 -7.476 -10.798 1.00 98.62 105 GLU A CA 1
ATOM 741 C C . GLU A 1 105 ? 1.728 -7.229 -10.510 1.00 98.62 105 GLU A C 1
ATOM 743 O O . GLU A 1 105 ? 2.516 -6.990 -11.428 1.00 98.62 105 GLU A O 1
ATOM 748 N N . ILE A 1 106 ? 2.124 -7.279 -9.238 1.00 98.56 106 ILE A N 1
ATOM 749 C CA . ILE A 1 106 ? 3.524 -7.153 -8.815 1.00 98.56 106 ILE A CA 1
ATOM 750 C C . ILE A 1 106 ? 3.807 -8.206 -7.743 1.00 98.56 106 ILE A C 1
ATOM 752 O O . ILE A 1 106 ? 3.167 -8.222 -6.696 1.00 98.56 106 ILE A O 1
ATOM 756 N N . ALA A 1 107 ? 4.776 -9.089 -7.980 1.00 98.50 107 ALA A N 1
ATOM 757 C CA . ALA A 1 107 ? 5.102 -10.143 -7.020 1.00 98.50 107 ALA A CA 1
ATOM 758 C C . ALA A 1 107 ? 5.705 -9.582 -5.716 1.00 98.50 107 ALA A C 1
ATOM 760 O O . ALA A 1 107 ? 5.269 -9.951 -4.629 1.00 98.50 107 ALA A O 1
ATOM 761 N N . ASP A 1 108 ? 6.671 -8.668 -5.807 1.00 98.44 108 ASP A N 1
ATOM 762 C CA . ASP A 1 108 ? 7.284 -7.999 -4.653 1.00 98.44 108 ASP A CA 1
ATOM 763 C C . ASP A 1 108 ? 7.308 -6.484 -4.885 1.00 98.44 108 ASP A C 1
ATOM 765 O O . ASP A 1 108 ? 8.076 -5.977 -5.708 1.00 98.44 108 ASP A O 1
ATOM 769 N N . LEU A 1 109 ? 6.420 -5.768 -4.192 1.00 98.31 109 LEU A N 1
ATOM 770 C CA . LEU A 1 109 ? 6.378 -4.310 -4.173 1.00 98.31 109 LEU A CA 1
ATOM 771 C C . LEU A 1 109 ? 6.886 -3.818 -2.820 1.00 98.31 109 LEU A C 1
ATOM 773 O O . LEU A 1 109 ? 6.327 -4.137 -1.770 1.00 98.31 109 LEU A O 1
ATOM 777 N N . ARG A 1 110 ? 7.902 -2.961 -2.847 1.00 97.56 110 ARG A N 1
ATOM 778 C CA . ARG A 1 110 ? 8.453 -2.325 -1.652 1.00 97.56 110 ARG A CA 1
ATOM 779 C C . ARG A 1 110 ? 8.183 -0.832 -1.710 1.00 97.56 110 ARG A C 1
ATOM 781 O O . ARG A 1 110 ? 8.521 -0.175 -2.692 1.00 97.56 110 ARG A O 1
ATOM 788 N N . LEU A 1 111 ? 7.558 -0.287 -0.674 1.00 95.94 111 LEU A N 1
ATOM 789 C CA . LEU A 1 111 ? 7.207 1.130 -0.610 1.00 95.94 111 LEU A CA 1
ATOM 790 C C . LEU A 1 111 ? 7.976 1.809 0.522 1.00 95.94 111 LEU A C 1
ATOM 792 O O . LEU A 1 111 ? 7.757 1.512 1.697 1.00 95.94 111 LEU A O 1
ATOM 796 N N . GLY A 1 112 ? 8.875 2.721 0.158 1.00 93.31 112 GLY A N 1
ATOM 797 C CA . GLY A 1 112 ? 9.510 3.656 1.088 1.00 93.31 112 GLY A CA 1
ATOM 798 C C . GLY A 1 112 ? 8.675 4.928 1.216 1.00 93.31 112 GLY A C 1
ATOM 799 O O . GLY A 1 112 ? 7.490 4.864 1.535 1.00 93.31 112 GLY A O 1
ATOM 800 N N . VAL A 1 113 ? 9.256 6.086 0.908 1.00 92.00 113 VAL A N 1
ATOM 801 C CA . VAL A 1 113 ? 8.543 7.377 0.837 1.00 92.00 113 VAL A CA 1
ATOM 802 C C . VAL A 1 113 ? 7.806 7.574 -0.502 1.00 92.00 113 VAL A C 1
ATOM 804 O O . VAL A 1 113 ? 7.548 8.700 -0.926 1.00 92.00 113 VAL A O 1
ATOM 807 N N . GLY A 1 114 ? 7.485 6.485 -1.205 1.00 92.94 114 GLY A N 1
ATOM 808 C CA . GLY A 1 114 ? 6.901 6.491 -2.546 1.00 92.94 114 GLY A CA 1
ATOM 809 C C . GLY A 1 114 ? 5.391 6.756 -2.604 1.00 92.94 114 GLY A C 1
ATOM 810 O O . GLY A 1 114 ? 4.673 6.733 -1.601 1.00 92.94 114 GLY A O 1
ATOM 811 N N . THR A 1 115 ? 4.888 6.994 -3.816 1.00 93.69 115 THR A N 1
ATOM 812 C CA . THR A 1 115 ? 3.454 7.103 -4.132 1.00 93.69 115 THR A CA 1
ATOM 813 C C . THR A 1 115 ? 3.033 5.994 -5.079 1.00 93.69 115 THR A C 1
ATOM 815 O O . THR A 1 115 ? 3.682 5.777 -6.095 1.00 93.69 115 THR A O 1
ATOM 818 N N . VAL A 1 116 ? 1.891 5.374 -4.834 1.00 94.75 116 VAL A N 1
ATOM 819 C CA . VAL A 1 116 ? 1.149 4.628 -5.851 1.00 94.75 116 VAL A CA 1
ATOM 820 C C . VAL A 1 116 ? -0.131 5.396 -6.145 1.00 94.75 116 VAL A C 1
ATOM 822 O O . VAL A 1 116 ? -0.818 5.826 -5.219 1.00 94.75 116 VAL A O 1
ATOM 825 N N . SER A 1 117 ? -0.429 5.630 -7.419 1.00 92.31 117 SER A N 1
ATOM 826 C CA . SER A 1 117 ? -1.567 6.453 -7.837 1.00 92.31 117 SER A CA 1
ATOM 827 C C . SER A 1 117 ? -2.102 6.006 -9.188 1.00 92.31 117 SER A C 1
ATOM 829 O O . SER A 1 117 ? -1.320 5.718 -10.081 1.00 92.31 117 SER A O 1
ATOM 831 N N . ASP A 1 118 ? -3.414 6.007 -9.399 1.00 86.50 118 ASP A N 1
ATOM 832 C CA . ASP A 1 118 ? -4.016 5.824 -10.734 1.00 86.50 118 ASP A CA 1
ATOM 833 C C . ASP A 1 118 ? -3.924 7.093 -11.604 1.00 86.50 118 ASP A C 1
ATOM 835 O O . ASP A 1 118 ? -4.049 7.052 -12.832 1.00 86.50 118 ASP A O 1
ATOM 839 N N . GLY A 1 119 ? -3.637 8.243 -10.992 1.00 75.25 119 GLY A N 1
ATOM 840 C CA . GLY A 1 119 ? -3.410 9.489 -11.714 1.00 75.25 119 GLY A CA 1
ATOM 841 C C . GLY A 1 119 ? -1.971 9.773 -12.094 1.00 75.25 119 GLY A C 1
ATOM 842 O O . GLY A 1 119 ? -1.024 9.240 -11.517 1.00 75.25 119 GLY A O 1
ATOM 843 N N . VAL A 1 120 ? -1.828 10.621 -13.115 1.00 58.00 120 VAL A N 1
ATOM 844 C CA . VAL A 1 120 ? -0.561 11.290 -13.440 1.00 58.00 120 VAL A CA 1
ATOM 845 C C . VAL A 1 120 ? -0.458 12.547 -12.575 1.00 58.00 120 VAL A C 1
ATOM 847 O O . VAL A 1 120 ? -1.450 13.269 -12.455 1.00 58.00 120 VAL A O 1
ATOM 850 N N . ALA A 1 121 ? 0.714 12.856 -12.013 1.00 51.66 121 ALA A N 1
ATOM 851 C CA . ALA A 1 121 ? 0.932 14.176 -11.417 1.00 51.66 121 ALA A CA 1
ATOM 852 C C . ALA A 1 121 ? 0.680 15.266 -12.477 1.00 51.66 121 ALA A C 1
ATOM 854 O O . ALA A 1 121 ? 1.263 15.222 -13.558 1.00 51.66 121 ALA A O 1
ATOM 855 N N . GLY A 1 122 ? -0.235 16.198 -12.188 1.00 53.16 122 GLY A N 1
ATOM 856 C CA . GLY A 1 122 ? -0.616 17.285 -13.102 1.00 53.16 122 GLY A CA 1
ATOM 857 C C . GLY A 1 122 ? -1.468 16.874 -14.314 1.00 53.16 122 GLY A C 1
ATOM 858 O O . GLY A 1 122 ? -1.608 17.664 -15.243 1.00 53.16 122 GLY A O 1
ATOM 859 N N . GLY A 1 123 ? -2.012 15.650 -14.343 1.00 54.09 123 GLY A N 1
ATOM 860 C CA . GLY A 1 123 ? -2.762 15.119 -15.486 1.00 54.09 123 GLY A CA 1
ATOM 861 C C . GLY A 1 123 ? -4.188 15.662 -15.644 1.00 54.09 123 GLY A C 1
ATOM 862 O O . GLY A 1 123 ? -4.790 16.206 -14.724 1.00 54.09 123 GLY A O 1
ATOM 863 N N . ASN A 1 124 ? -4.762 15.473 -16.835 1.00 58.16 124 ASN A N 1
ATOM 864 C CA . ASN A 1 124 ? -6.174 15.743 -17.102 1.00 58.16 124 ASN A CA 1
ATOM 865 C C . ASN A 1 124 ? -7.060 14.725 -16.335 1.00 58.16 124 ASN A C 1
ATOM 867 O O . ASN A 1 124 ? -6.872 13.515 -16.534 1.00 58.16 124 ASN A O 1
ATOM 871 N N . PRO A 1 125 ? -8.041 15.172 -15.517 1.00 56.66 125 PRO A N 1
ATOM 872 C CA . PRO A 1 125 ? -8.944 14.312 -14.739 1.00 56.66 125 PRO A CA 1
ATOM 873 C C . PRO A 1 125 ? -9.641 13.219 -15.566 1.00 56.66 125 PRO A C 1
ATOM 875 O O . PRO A 1 125 ? -9.937 12.147 -15.043 1.00 56.66 125 PRO A O 1
ATOM 878 N N . THR A 1 126 ? -9.853 13.455 -16.863 1.00 57.19 126 THR A N 1
ATOM 879 C CA . THR A 1 126 ? -10.581 12.550 -17.775 1.00 57.19 126 THR A CA 1
ATOM 880 C C . THR A 1 126 ? -9.830 11.271 -18.158 1.00 57.19 126 THR A C 1
ATOM 882 O O . THR A 1 126 ? -10.416 10.373 -18.757 1.00 57.19 126 THR A O 1
ATOM 885 N N . THR A 1 127 ? -8.544 11.159 -17.816 1.00 63.56 127 THR A N 1
ATOM 886 C CA . THR A 1 127 ? -7.732 9.958 -18.102 1.00 63.56 127 THR A CA 1
ATOM 887 C C . THR A 1 127 ? -7.614 9.002 -16.918 1.00 63.56 127 THR A C 1
ATOM 889 O O . THR A 1 127 ? -7.034 7.926 -17.056 1.00 63.56 127 THR A O 1
ATOM 892 N N . ASN A 1 128 ? -8.160 9.376 -15.759 1.00 69.25 128 ASN A N 1
ATOM 893 C CA . ASN A 1 128 ? -8.127 8.535 -14.567 1.00 69.25 128 ASN A CA 1
ATOM 894 C C . ASN A 1 128 ? -9.273 7.544 -14.618 1.00 69.25 128 ASN A C 1
ATOM 896 O O . ASN A 1 128 ? -10.367 7.861 -15.091 1.00 69.25 128 ASN A O 1
ATOM 900 N N . ARG A 1 129 ? -8.985 6.331 -14.172 1.00 80.94 129 ARG A N 1
ATOM 901 C CA . ARG A 1 129 ? -9.837 5.164 -14.352 1.00 80.94 129 ARG A CA 1
ATOM 902 C C . ARG A 1 129 ? -9.739 4.305 -13.102 1.00 80.94 129 ARG A C 1
ATOM 904 O O . ARG A 1 129 ? -8.714 4.376 -12.422 1.00 80.94 129 ARG A O 1
ATOM 911 N N . PRO A 1 130 ? -10.752 3.478 -12.812 1.00 87.56 130 PRO A N 1
ATOM 912 C CA . PRO A 1 130 ? -10.613 2.478 -11.773 1.00 87.56 130 PRO A CA 1
ATOM 913 C C . PRO A 1 130 ? -9.391 1.605 -12.061 1.00 87.56 130 PRO A C 1
ATOM 915 O O . PRO A 1 130 ? -9.142 1.245 -13.215 1.00 87.56 130 PRO A O 1
ATOM 918 N N . ALA A 1 131 ? -8.627 1.295 -11.021 1.00 92.19 131 ALA A N 1
ATOM 919 C CA . ALA A 1 131 ? -7.419 0.494 -11.139 1.00 92.19 131 ALA A CA 1
ATOM 920 C C . ALA A 1 131 ? -7.372 -0.548 -10.024 1.00 92.19 131 ALA A C 1
ATOM 922 O O . ALA A 1 131 ? -7.658 -0.250 -8.862 1.00 92.19 131 ALA A O 1
ATOM 923 N N . THR A 1 132 ? -6.968 -1.759 -10.386 1.00 96.31 132 THR A N 1
ATOM 924 C CA . THR A 1 132 ? -6.710 -2.844 -9.441 1.00 96.31 132 THR A CA 1
ATOM 925 C C . THR A 1 132 ? -5.218 -3.128 -9.400 1.00 96.31 132 THR A C 1
ATOM 927 O O . THR A 1 132 ? -4.601 -3.380 -10.435 1.00 96.31 132 THR A O 1
ATOM 930 N N . LEU A 1 133 ? -4.639 -3.110 -8.204 1.00 98.19 133 LEU A N 1
ATOM 931 C CA . LEU A 1 133 ? -3.262 -3.506 -7.948 1.00 98.19 133 LEU A CA 1
ATOM 932 C C . LEU A 1 133 ? -3.256 -4.778 -7.096 1.00 98.19 133 LEU A C 1
ATOM 934 O O . LEU A 1 133 ? -3.651 -4.754 -5.932 1.00 98.19 133 LEU A O 1
ATOM 938 N N . ASN A 1 134 ? -2.798 -5.875 -7.689 1.00 98.62 134 ASN A N 1
ATOM 939 C CA . ASN A 1 134 ? -2.599 -7.161 -7.036 1.00 98.62 134 ASN A CA 1
ATOM 940 C C . ASN A 1 134 ? -1.122 -7.313 -6.669 1.00 98.62 134 ASN A C 1
ATOM 942 O O . ASN A 1 134 ? -0.246 -7.184 -7.525 1.00 98.62 134 ASN A O 1
ATOM 946 N N . ILE A 1 135 ? -0.841 -7.594 -5.401 1.00 98.75 135 ILE A N 1
ATOM 947 C CA . ILE A 1 135 ? 0.518 -7.716 -4.883 1.00 98.75 135 ILE A CA 1
ATOM 948 C C . ILE A 1 135 ? 0.649 -9.007 -4.090 1.00 98.75 135 ILE A C 1
ATOM 950 O O . ILE A 1 135 ? -0.129 -9.249 -3.167 1.00 98.75 135 ILE A O 1
ATOM 954 N N . THR A 1 136 ? 1.665 -9.817 -4.387 1.00 98.69 136 THR A N 1
ATOM 955 C CA . THR A 1 136 ? 1.952 -10.991 -3.550 1.00 98.69 136 THR A CA 1
ATOM 956 C C . THR A 1 136 ? 2.621 -10.570 -2.243 1.00 98.69 136 THR A C 1
ATOM 958 O O . THR A 1 136 ? 2.107 -10.882 -1.175 1.00 98.69 136 THR A O 1
ATOM 961 N N . ASN A 1 137 ? 3.715 -9.814 -2.295 1.00 98.56 137 ASN A N 1
ATOM 962 C CA . ASN A 1 137 ? 4.401 -9.288 -1.115 1.00 98.56 137 ASN A CA 1
ATOM 963 C C . ASN A 1 137 ? 4.455 -7.763 -1.182 1.00 98.56 137 ASN A C 1
ATOM 965 O O . ASN A 1 137 ? 5.113 -7.201 -2.055 1.00 98.56 137 ASN A O 1
ATOM 969 N N . LEU A 1 138 ? 3.751 -7.096 -0.268 1.00 98.38 138 LEU A N 1
ATOM 970 C CA . LEU A 1 138 ? 3.854 -5.654 -0.078 1.00 98.38 138 LEU A CA 1
ATOM 971 C C . LEU A 1 138 ? 4.685 -5.386 1.173 1.00 98.38 138 LEU A C 1
ATOM 973 O O . LEU A 1 138 ? 4.220 -5.645 2.282 1.00 98.38 138 LEU A O 1
ATOM 977 N N . THR A 1 139 ? 5.883 -4.831 1.005 1.00 97.81 139 THR A N 1
ATOM 978 C CA . THR A 1 139 ? 6.748 -4.449 2.128 1.00 97.81 139 THR A CA 1
ATOM 979 C C . THR A 1 139 ? 6.758 -2.936 2.305 1.00 97.81 139 THR A C 1
ATOM 981 O O . THR A 1 139 ? 7.189 -2.206 1.412 1.00 97.81 139 THR A O 1
ATOM 984 N N . LEU A 1 140 ? 6.336 -2.447 3.472 1.00 96.62 140 LEU A N 1
ATOM 985 C CA . LEU A 1 140 ? 6.480 -1.033 3.823 1.00 96.62 140 LEU A CA 1
ATOM 986 C C . LEU A 1 140 ? 7.839 -0.798 4.497 1.00 96.62 140 LEU A C 1
ATOM 988 O O . LEU A 1 140 ? 8.079 -1.287 5.603 1.00 96.62 140 LEU A O 1
ATOM 992 N N . LEU A 1 141 ? 8.713 -0.051 3.818 1.00 91.62 141 LEU A N 1
ATOM 993 C CA . LEU A 1 141 ? 10.105 0.197 4.213 1.00 91.62 141 LEU A CA 1
ATOM 994 C C . LEU A 1 141 ? 10.279 1.440 5.096 1.00 91.62 141 LEU A C 1
ATOM 996 O O . LEU A 1 141 ? 11.186 1.478 5.922 1.00 91.62 141 LEU A O 1
ATOM 1000 N N . SER A 1 142 ? 9.467 2.482 4.883 1.00 74.88 142 SER A N 1
ATOM 1001 C CA . SER A 1 142 ? 9.722 3.807 5.468 1.00 74.88 142 SER A CA 1
ATOM 1002 C C . SER A 1 142 ? 9.595 3.826 6.991 1.00 74.88 142 SER A C 1
ATOM 1004 O O . SER A 1 142 ? 8.633 3.302 7.548 1.00 74.88 142 SER A O 1
ATOM 1006 N N . ALA A 1 143 ? 10.529 4.495 7.669 1.00 61.53 143 ALA A N 1
ATOM 1007 C CA . ALA A 1 143 ? 10.500 4.687 9.113 1.00 61.53 143 ALA A CA 1
ATOM 1008 C C . ALA A 1 143 ? 9.340 5.613 9.551 1.00 61.53 143 ALA A C 1
ATOM 1010 O O . ALA A 1 143 ? 9.409 6.835 9.436 1.00 61.53 143 ALA A O 1
ATOM 1011 N N . ALA A 1 144 ? 8.279 4.984 10.063 1.00 57.56 144 ALA A N 1
ATOM 1012 C CA . ALA A 1 144 ? 7.463 5.336 11.235 1.00 57.56 144 ALA A CA 1
ATOM 1013 C C . ALA A 1 144 ? 6.868 6.755 11.424 1.00 57.56 144 ALA A C 1
ATOM 1015 O O . ALA A 1 144 ? 6.394 7.038 12.524 1.00 57.56 144 ALA A O 1
ATOM 1016 N N . THR A 1 145 ? 6.823 7.647 10.425 1.00 75.50 145 THR A N 1
ATOM 1017 C CA . THR A 1 145 ? 6.073 8.916 10.569 1.00 75.50 145 THR A CA 1
ATOM 1018 C C . THR A 1 145 ? 5.168 9.220 9.383 1.00 75.50 145 THR A C 1
ATOM 1020 O O . THR A 1 145 ? 5.467 8.872 8.242 1.00 75.50 145 THR A O 1
ATOM 1023 N N . SER A 1 146 ? 4.073 9.933 9.652 1.00 75.62 146 SER A N 1
ATOM 1024 C CA . SER A 1 146 ? 3.126 10.395 8.632 1.00 75.62 146 SER A CA 1
ATOM 1025 C C . SER A 1 146 ? 3.760 11.334 7.595 1.00 75.62 146 SER A C 1
ATOM 1027 O O . SER A 1 146 ? 3.278 11.411 6.470 1.00 75.62 146 SER A O 1
ATOM 1029 N N . ALA A 1 147 ? 4.859 12.023 7.929 1.00 82.38 147 ALA A N 1
ATOM 1030 C CA . ALA A 1 147 ? 5.570 12.922 7.015 1.00 82.38 147 ALA A CA 1
ATOM 1031 C C . ALA A 1 147 ? 6.365 12.178 5.926 1.00 82.38 147 ALA A C 1
ATOM 1033 O O . ALA A 1 147 ? 6.591 12.714 4.842 1.00 82.38 147 ALA A O 1
ATOM 1034 N N . THR A 1 148 ? 6.781 10.943 6.207 1.00 85.31 148 THR A N 1
ATOM 1035 C CA . THR A 1 148 ? 7.579 10.096 5.309 1.00 85.31 148 THR A CA 1
ATOM 1036 C C . THR A 1 148 ? 6.822 8.836 4.897 1.00 85.31 148 THR A C 1
ATOM 1038 O O . THR A 1 148 ? 7.426 7.859 4.462 1.00 85.31 148 THR A O 1
ATOM 1041 N N . ALA A 1 149 ? 5.498 8.820 5.028 1.00 90.44 149 ALA A N 1
ATOM 1042 C CA . ALA A 1 149 ? 4.702 7.645 4.712 1.00 90.44 149 ALA A CA 1
ATOM 1043 C C . ALA A 1 149 ? 4.797 7.254 3.228 1.00 90.44 149 ALA A C 1
ATOM 1045 O O . ALA A 1 149 ? 4.948 8.108 2.346 1.00 90.44 149 ALA A O 1
ATOM 1046 N N . ALA A 1 150 ? 4.638 5.960 2.948 1.00 93.50 150 ALA A N 1
ATOM 1047 C CA . ALA A 1 150 ? 4.189 5.510 1.641 1.00 93.50 150 ALA A CA 1
ATOM 1048 C C . ALA A 1 150 ? 2.763 6.027 1.425 1.00 93.50 150 ALA A C 1
ATOM 1050 O O . ALA A 1 150 ? 1.946 6.019 2.345 1.00 93.50 150 ALA A O 1
ATOM 1051 N N . ILE A 1 151 ? 2.447 6.470 0.212 1.00 93.56 151 ILE A N 1
ATOM 1052 C CA . ILE A 1 151 ? 1.125 7.015 -0.100 1.00 93.56 151 ILE A CA 1
ATOM 1053 C C . ILE A 1 151 ? 0.465 6.160 -1.171 1.00 93.56 151 ILE A C 1
ATOM 1055 O O . ILE A 1 151 ? 1.011 5.965 -2.253 1.00 93.56 151 ILE A O 1
ATOM 1059 N N . PHE A 1 152 ? -0.756 5.733 -0.889 1.00 93.00 152 PHE A N 1
ATOM 1060 C CA . PHE A 1 152 ? -1.706 5.239 -1.865 1.00 93.00 152 PHE A CA 1
ATOM 1061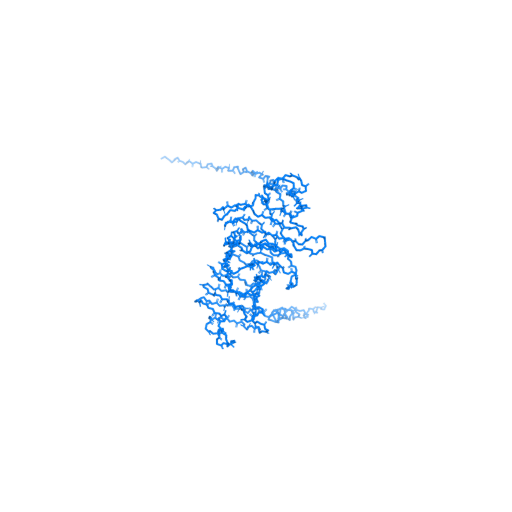 C C . PHE A 1 152 ? -2.705 6.358 -2.163 1.00 93.00 152 PHE A C 1
ATOM 1063 O O . PHE A 1 152 ? -3.508 6.741 -1.307 1.00 93.00 152 PHE A O 1
ATOM 1070 N N . ARG A 1 153 ? -2.610 6.946 -3.358 1.00 90.44 153 ARG A N 1
ATOM 1071 C CA . ARG A 1 153 ? -3.341 8.160 -3.723 1.00 90.44 153 ARG A CA 1
ATOM 1072 C C . ARG A 1 153 ? -4.333 7.920 -4.843 1.00 90.44 153 ARG A C 1
ATOM 1074 O O . ARG A 1 153 ? -3.990 7.372 -5.879 1.00 90.44 153 ARG A O 1
ATOM 1081 N N . GLY A 1 154 ? -5.529 8.468 -4.668 1.00 82.75 154 GLY A N 1
ATOM 1082 C CA . GLY A 1 154 ? -6.515 8.598 -5.730 1.00 82.75 154 GLY A CA 1
ATOM 1083 C C . GLY A 1 154 ? -6.836 10.067 -6.016 1.00 82.75 154 GLY A C 1
ATOM 1084 O O . GLY A 1 154 ? -7.509 10.694 -5.193 1.00 82.75 154 GLY A O 1
ATOM 1085 N N . PRO A 1 155 ? -6.350 10.667 -7.121 1.00 69.44 155 PRO A N 1
ATOM 1086 C CA . PRO A 1 155 ? -6.357 12.114 -7.282 1.00 69.44 155 PRO A CA 1
ATOM 1087 C C . PRO A 1 155 ? -7.706 12.726 -7.683 1.00 69.44 155 PRO A C 1
ATOM 1089 O O . PRO A 1 155 ? -7.877 13.918 -7.459 1.00 69.44 155 PRO A O 1
ATOM 1092 N N . TYR A 1 156 ? -8.651 11.940 -8.211 1.00 71.81 156 TYR A N 1
ATOM 1093 C CA . TYR A 1 156 ? -9.935 12.444 -8.723 1.00 71.81 156 TYR A CA 1
ATOM 1094 C C . TYR A 1 156 ? -11.125 11.604 -8.261 1.00 71.81 156 TYR A C 1
ATOM 1096 O O . TYR A 1 156 ? -10.972 10.419 -7.949 1.00 71.81 156 TYR A O 1
ATOM 1104 N N . ASP A 1 157 ? -12.299 12.231 -8.233 1.00 68.38 157 ASP A N 1
ATOM 1105 C CA . ASP A 1 157 ? -13.558 11.623 -7.808 1.00 68.38 157 ASP A CA 1
ATOM 1106 C C . ASP A 1 157 ? -14.078 10.588 -8.827 1.00 68.38 157 ASP A C 1
ATOM 1108 O O . ASP A 1 157 ? -13.839 10.705 -10.028 1.00 68.38 157 ASP A O 1
ATOM 1112 N N . GLY A 1 158 ? -14.797 9.565 -8.346 1.00 67.88 158 GLY A N 1
ATOM 1113 C CA . GLY A 1 158 ? -15.524 8.600 -9.188 1.00 67.88 158 GLY A CA 1
ATOM 1114 C C . GLY A 1 158 ? -14.729 7.404 -9.726 1.00 67.88 158 GLY A C 1
ATOM 1115 O O . GLY A 1 158 ? -15.316 6.545 -10.375 1.00 67.88 158 GLY A O 1
ATOM 1116 N N . ASN A 1 159 ? -13.428 7.314 -9.441 1.00 74.69 159 ASN A N 1
ATOM 1117 C CA . ASN A 1 159 ? -12.616 6.142 -9.766 1.00 74.69 159 ASN A CA 1
ATOM 1118 C C . ASN A 1 159 ? -12.209 5.425 -8.483 1.00 74.69 159 ASN A C 1
ATOM 1120 O O . ASN A 1 159 ? -11.538 6.013 -7.640 1.00 74.69 159 ASN A O 1
ATOM 1124 N N . ASP A 1 160 ? -12.562 4.158 -8.329 1.00 87.69 160 ASP A N 1
ATOM 1125 C CA . ASP A 1 160 ? -12.145 3.381 -7.162 1.00 87.69 160 ASP A CA 1
ATOM 1126 C C . ASP A 1 160 ? -10.765 2.766 -7.412 1.00 87.69 160 ASP A C 1
ATOM 1128 O O . ASP A 1 160 ? -10.434 2.392 -8.540 1.00 87.69 160 ASP A O 1
ATOM 1132 N N . ILE A 1 161 ? -9.931 2.684 -6.372 1.00 91.44 161 ILE A N 1
ATOM 1133 C CA . ILE A 1 161 ? -8.683 1.912 -6.450 1.00 91.44 161 ILE A CA 1
ATOM 1134 C C . ILE A 1 161 ? -8.818 0.702 -5.549 1.00 91.44 161 ILE A C 1
ATOM 1136 O O . ILE A 1 161 ? -9.134 0.841 -4.367 1.00 91.44 161 ILE A O 1
ATOM 1140 N N . THR A 1 162 ? -8.544 -0.467 -6.109 1.00 95.75 162 THR A N 1
ATOM 1141 C CA . THR A 1 162 ? -8.514 -1.723 -5.366 1.00 95.75 162 THR A CA 1
ATOM 1142 C C . THR A 1 162 ? -7.071 -2.147 -5.146 1.00 95.75 162 THR A C 1
ATOM 1144 O O . THR A 1 162 ? -6.290 -2.227 -6.093 1.00 95.75 162 THR A O 1
ATOM 1147 N N . LEU A 1 163 ? -6.721 -2.421 -3.895 1.00 97.94 163 LEU A N 1
ATOM 1148 C CA . LEU A 1 163 ? -5.430 -2.940 -3.472 1.00 97.94 163 LEU A CA 1
ATOM 1149 C C . LEU A 1 163 ? -5.637 -4.330 -2.867 1.00 97.94 163 LEU A C 1
ATOM 1151 O O . LEU A 1 163 ? -6.186 -4.463 -1.773 1.00 97.94 163 LEU A O 1
ATOM 1155 N N . ASN A 1 164 ? -5.183 -5.356 -3.579 1.00 98.62 164 ASN A N 1
ATOM 1156 C CA . ASN A 1 164 ? -5.224 -6.741 -3.126 1.00 98.62 164 ASN A CA 1
ATOM 1157 C C . ASN A 1 164 ? -3.808 -7.181 -2.758 1.00 98.62 164 ASN A C 1
ATOM 1159 O O . ASN A 1 164 ? -2.917 -7.157 -3.603 1.00 98.62 164 ASN A O 1
ATOM 1163 N N . VAL A 1 165 ? -3.598 -7.596 -1.513 1.00 98.69 165 VAL A N 1
ATOM 1164 C CA . VAL A 1 165 ? -2.283 -7.976 -0.985 1.00 98.69 165 VAL A CA 1
ATOM 1165 C C . VAL A 1 165 ? -2.346 -9.389 -0.413 1.00 98.69 165 VAL A C 1
ATOM 1167 O O . VAL A 1 165 ? -3.159 -9.681 0.466 1.00 98.69 165 VAL A O 1
ATOM 1170 N N . THR A 1 166 ? -1.471 -10.286 -0.865 1.00 98.75 166 THR A N 1
ATOM 1171 C CA . THR A 1 166 ? -1.356 -11.614 -0.247 1.00 98.75 166 THR A CA 1
ATOM 1172 C C . THR A 1 166 ? -0.639 -11.513 1.098 1.00 98.75 166 THR A C 1
ATOM 1174 O O . THR A 1 166 ? -1.224 -11.892 2.109 1.00 98.75 166 THR A O 1
ATOM 1177 N N . ASN A 1 167 ? 0.569 -10.947 1.133 1.00 98.50 167 ASN A N 1
ATOM 1178 C CA . ASN A 1 167 ? 1.379 -10.762 2.336 1.00 98.50 167 ASN A CA 1
ATOM 1179 C C . ASN A 1 167 ? 1.720 -9.279 2.530 1.00 98.50 167 ASN A C 1
ATOM 1181 O O . ASN A 1 167 ? 2.485 -8.705 1.754 1.00 98.50 167 ASN A O 1
ATOM 1185 N N . LEU A 1 168 ? 1.171 -8.665 3.576 1.00 98.31 168 LEU A N 1
ATOM 1186 C CA . LEU A 1 168 ? 1.566 -7.336 4.034 1.00 98.31 168 LEU A CA 1
ATOM 1187 C C . LEU A 1 168 ? 2.688 -7.477 5.069 1.00 98.31 168 LEU A C 1
ATOM 1189 O O . LEU A 1 168 ? 2.535 -8.184 6.066 1.00 98.31 168 LEU A O 1
ATOM 1193 N N . LEU A 1 169 ? 3.812 -6.812 4.816 1.00 97.56 169 LEU A N 1
ATOM 1194 C CA . LEU A 1 169 ? 5.070 -6.973 5.540 1.00 97.56 169 LEU A CA 1
ATOM 1195 C C . LEU A 1 169 ? 5.679 -5.618 5.920 1.00 97.56 169 LEU A C 1
ATOM 1197 O O . LEU A 1 169 ? 5.350 -4.568 5.359 1.00 97.56 169 LEU A O 1
ATOM 1201 N N . GLY A 1 170 ? 6.639 -5.667 6.841 1.00 95.94 170 GLY A N 1
ATOM 1202 C CA . GLY A 1 170 ? 7.421 -4.511 7.266 1.00 95.94 170 GLY A CA 1
ATOM 1203 C C . GLY A 1 170 ? 6.810 -3.760 8.446 1.00 95.94 170 GLY A C 1
ATOM 1204 O O . GLY A 1 170 ? 5.779 -4.136 9.004 1.00 95.94 170 GLY A O 1
ATOM 1205 N N . SER A 1 171 ? 7.492 -2.689 8.833 1.00 94.56 171 SER A N 1
ATOM 1206 C CA . SER A 1 171 ? 7.142 -1.834 9.973 1.00 94.56 171 SER A CA 1
ATOM 1207 C C . SER A 1 171 ? 6.806 -0.407 9.546 1.00 94.56 171 SER A C 1
ATOM 1209 O O . SER A 1 171 ? 6.752 0.497 10.379 1.00 94.56 171 SER A O 1
ATOM 1211 N N . GLY A 1 172 ? 6.668 -0.181 8.238 1.00 94.81 172 GLY A N 1
ATOM 1212 C CA . GLY A 1 172 ? 6.477 1.150 7.695 1.00 94.81 172 GLY A CA 1
ATOM 1213 C C . GLY A 1 172 ? 5.048 1.664 7.762 1.00 94.81 172 GLY A C 1
ATOM 1214 O O . GLY A 1 172 ? 4.155 1.076 8.367 1.00 94.81 172 GLY A O 1
ATOM 1215 N N . TYR A 1 173 ? 4.846 2.807 7.124 1.00 95.56 173 TYR A N 1
ATOM 1216 C CA . TYR A 1 173 ? 3.617 3.579 7.220 1.00 95.56 173 TYR A CA 1
ATOM 1217 C C . TYR A 1 173 ? 2.969 3.701 5.836 1.00 95.56 173 TYR A C 1
ATOM 1219 O O . TYR A 1 173 ? 3.640 4.140 4.901 1.00 95.56 173 TYR A O 1
ATOM 1227 N N . LEU A 1 174 ? 1.690 3.336 5.691 1.00 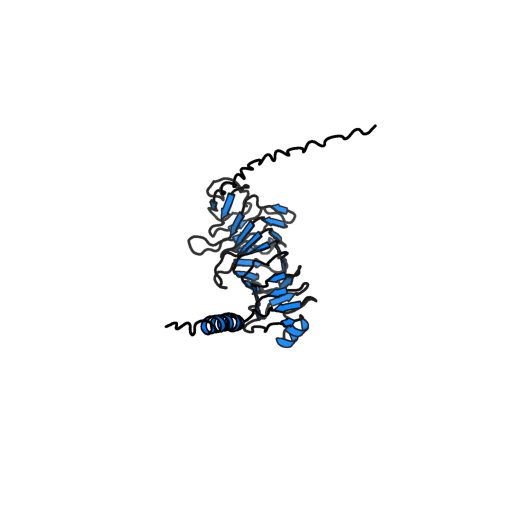95.94 174 LEU A N 1
ATOM 1228 C CA . LEU A 1 174 ? 0.920 3.489 4.447 1.00 95.94 174 LEU A CA 1
ATOM 1229 C C . LEU A 1 174 ? -0.288 4.394 4.669 1.00 95.94 174 LEU A C 1
ATOM 1231 O O . LEU A 1 174 ? -1.171 4.079 5.463 1.00 95.94 174 LEU A O 1
ATOM 1235 N N . GLN A 1 175 ? -0.348 5.484 3.913 1.00 95.00 175 GLN A N 1
ATOM 1236 C CA . GLN A 1 175 ? -1.460 6.425 3.922 1.00 95.00 175 GLN A CA 1
ATOM 1237 C C . GLN A 1 175 ? -2.365 6.239 2.711 1.00 95.00 175 GLN A C 1
ATOM 1239 O O . GLN A 1 175 ? -1.908 6.275 1.570 1.00 95.00 175 GLN A O 1
ATOM 1244 N N . PHE A 1 176 ? -3.663 6.148 2.959 1.00 94.25 176 PHE A N 1
ATOM 1245 C CA . PHE A 1 176 ? -4.711 6.288 1.960 1.00 94.25 176 PHE A CA 1
ATOM 1246 C C . PHE A 1 176 ? -5.131 7.757 1.910 1.00 94.25 176 PHE A C 1
ATOM 1248 O O . PHE A 1 176 ? -5.751 8.287 2.841 1.00 94.25 176 PHE A O 1
ATOM 1255 N N . VAL A 1 177 ? -4.745 8.427 0.825 1.00 90.12 177 VAL A N 1
ATOM 1256 C CA . VAL A 1 177 ? -4.893 9.876 0.670 1.00 90.12 177 VAL A CA 1
ATOM 1257 C C . VAL A 1 177 ? -5.688 10.182 -0.587 1.00 90.12 177 VAL A C 1
ATOM 1259 O O . VAL A 1 177 ? -5.417 9.682 -1.679 1.00 90.12 177 VAL A O 1
ATOM 1262 N N . LYS A 1 178 ? -6.672 11.062 -0.460 1.00 82.75 178 LYS A N 1
ATOM 1263 C CA . LYS A 1 178 ? -7.398 11.599 -1.607 1.00 82.75 178 LYS A CA 1
ATOM 1264 C C . LYS A 1 178 ? -6.622 12.760 -2.244 1.00 82.75 178 LYS A C 1
ATOM 1266 O O . LYS A 1 178 ? -5.858 13.450 -1.579 1.00 82.75 178 LYS A O 1
ATOM 1271 N N . GLY A 1 179 ? -6.814 12.984 -3.544 1.00 71.25 179 GLY A N 1
ATOM 1272 C CA . GLY A 1 179 ? -6.412 14.229 -4.204 1.00 71.25 179 GLY A CA 1
ATOM 1273 C C . GLY A 1 179 ? -7.121 15.489 -3.692 1.00 71.25 179 GLY A C 1
ATOM 1274 O O . GLY A 1 179 ? -7.822 15.470 -2.686 1.00 71.25 179 GLY A O 1
ATOM 1275 N N . SER A 1 180 ? -6.911 16.595 -4.408 1.00 65.94 180 SER A N 1
ATOM 1276 C CA . SER A 1 180 ? -7.285 17.962 -4.016 1.00 65.94 180 SER A CA 1
ATOM 1277 C C . SER A 1 180 ? -8.779 18.294 -4.079 1.00 65.94 180 SER A C 1
ATOM 1279 O O . SER A 1 180 ? -9.167 19.355 -3.599 1.00 65.94 180 SER A O 1
ATOM 1281 N N . ASP A 1 181 ? -9.613 17.435 -4.662 1.00 56.56 181 ASP A N 1
ATOM 1282 C CA . ASP A 1 181 ? -11.001 17.799 -4.986 1.00 56.56 181 ASP A CA 1
ATOM 1283 C C . ASP A 1 181 ? -11.970 17.354 -3.882 1.00 56.56 181 ASP A C 1
ATOM 1285 O O . ASP A 1 181 ? -11.529 16.787 -2.895 1.00 56.56 181 ASP A O 1
ATOM 1289 N N . ALA A 1 182 ? -13.273 17.650 -3.949 1.00 54.81 182 ALA A N 1
ATOM 1290 C CA . ALA A 1 182 ? -14.205 17.587 -2.807 1.00 54.81 182 ALA A CA 1
ATOM 1291 C C . ALA A 1 182 ? -15.067 16.301 -2.687 1.00 54.81 182 ALA A C 1
ATOM 1293 O O . ALA A 1 182 ? -15.822 16.178 -1.724 1.00 54.81 182 ALA A O 1
ATOM 1294 N N . GLY A 1 183 ? -14.950 15.305 -3.573 1.00 62.28 183 GLY A N 1
ATOM 1295 C CA . GLY A 1 183 ? -15.816 14.112 -3.546 1.00 62.28 183 GLY A CA 1
ATOM 1296 C C . GLY A 1 183 ? -15.391 12.952 -2.631 1.00 62.28 183 GLY A C 1
ATOM 1297 O O . GLY A 1 183 ? -14.372 12.961 -1.949 1.00 62.28 183 GLY A O 1
ATOM 1298 N N . LYS A 1 184 ? -16.220 11.913 -2.533 1.00 66.00 184 LYS A N 1
ATOM 1299 C CA . LYS A 1 184 ? -15.909 10.727 -1.720 1.00 66.00 184 LYS A CA 1
ATOM 1300 C C . LYS A 1 184 ? -15.271 9.677 -2.622 1.00 66.00 184 LYS A C 1
ATOM 1302 O O . LYS A 1 184 ? -15.967 9.088 -3.438 1.00 66.00 184 LYS A O 1
ATOM 1307 N N . ARG A 1 185 ? -13.963 9.449 -2.481 1.00 81.00 185 ARG A N 1
ATOM 1308 C CA . ARG A 1 185 ? -13.278 8.338 -3.155 1.00 81.00 185 ARG A CA 1
ATOM 1309 C C . ARG A 1 185 ? -13.333 7.078 -2.303 1.00 81.00 185 ARG A C 1
ATOM 1311 O O . ARG A 1 185 ? -13.241 7.196 -1.082 1.00 81.00 185 ARG A O 1
ATOM 1318 N N . ILE A 1 186 ? -13.463 5.915 -2.936 1.00 88.69 186 ILE A N 1
ATOM 1319 C CA . ILE A 1 186 ? -13.405 4.620 -2.262 1.00 88.69 186 ILE A CA 1
ATOM 1320 C C . ILE A 1 186 ? -12.065 3.956 -2.598 1.00 88.69 186 ILE A C 1
ATOM 1322 O O . ILE A 1 186 ? -11.690 3.784 -3.760 1.00 88.69 186 ILE A O 1
ATOM 1326 N N . PHE A 1 187 ? -11.324 3.613 -1.554 1.00 94.38 187 PHE A N 1
ATOM 1327 C CA . PHE A 1 187 ? -10.213 2.678 -1.594 1.00 94.38 187 PHE A CA 1
ATOM 1328 C C . PHE A 1 187 ? -10.755 1.329 -1.152 1.00 94.38 187 PHE A C 1
ATOM 1330 O O . PHE A 1 187 ? -11.369 1.248 -0.093 1.00 94.38 187 PHE A O 1
ATOM 1337 N N . THR A 1 188 ? -10.519 0.283 -1.927 1.00 96.38 188 THR A N 1
ATOM 1338 C CA . THR A 1 188 ? -10.830 -1.084 -1.510 1.00 96.38 188 THR A CA 1
ATOM 1339 C C . THR A 1 188 ? -9.530 -1.768 -1.124 1.00 96.38 188 THR A C 1
ATOM 1341 O O . THR A 1 188 ? -8.582 -1.764 -1.908 1.00 96.38 188 THR A O 1
ATOM 1344 N N . LEU A 1 189 ? -9.473 -2.341 0.075 1.00 98.19 189 LEU A N 1
ATOM 1345 C CA . LEU A 1 189 ? -8.312 -3.061 0.584 1.00 98.19 189 LEU A CA 1
ATOM 1346 C C . LEU A 1 189 ? -8.700 -4.499 0.923 1.00 98.19 189 LEU A C 1
ATOM 1348 O O . LEU A 1 189 ? -9.589 -4.737 1.743 1.00 98.19 189 LEU A O 1
ATOM 1352 N N . ALA A 1 190 ? -7.985 -5.449 0.331 1.00 98.44 190 ALA A N 1
ATOM 1353 C CA . ALA A 1 190 ? -7.993 -6.845 0.737 1.00 98.44 190 ALA A CA 1
ATOM 1354 C C . ALA A 1 190 ? -6.570 -7.261 1.117 1.00 98.44 190 ALA A C 1
ATOM 1356 O O . ALA A 1 190 ? -5.629 -7.051 0.353 1.00 98.44 190 ALA A O 1
ATOM 1357 N N . VAL A 1 191 ? -6.413 -7.872 2.290 1.00 98.50 191 VAL A N 1
ATOM 1358 C CA . VAL A 1 191 ? -5.144 -8.442 2.759 1.00 98.50 191 VAL A CA 1
ATOM 1359 C C . VAL A 1 191 ? -5.393 -9.864 3.248 1.00 98.50 191 VAL A C 1
ATOM 1361 O O . VAL A 1 191 ? -6.266 -10.076 4.089 1.00 98.50 191 VAL A O 1
ATOM 1364 N N . SER A 1 192 ? -4.643 -10.838 2.727 1.00 98.56 192 SER A N 1
ATOM 1365 C CA . SER A 1 192 ? -4.802 -12.252 3.116 1.00 98.56 192 SER A CA 1
ATOM 1366 C C . SER A 1 192 ? -3.984 -12.614 4.358 1.00 98.56 192 SER A C 1
ATOM 1368 O O . SER A 1 192 ? -4.459 -13.336 5.231 1.00 98.56 192 SER A O 1
ATOM 1370 N N . ASN A 1 193 ? -2.760 -12.097 4.458 1.00 98.12 193 ASN A N 1
ATOM 1371 C CA . ASN A 1 193 ? -1.842 -12.338 5.562 1.00 98.12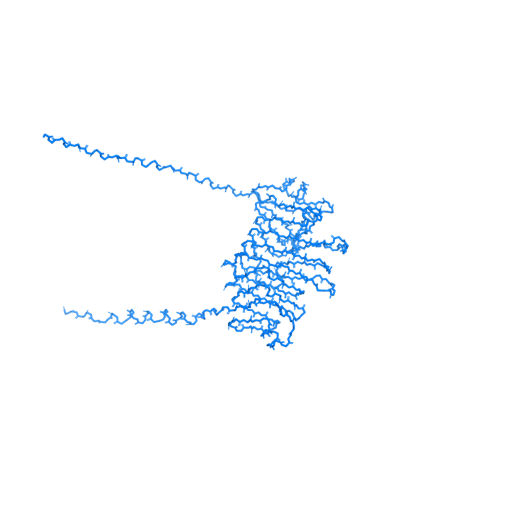 193 ASN A CA 1
ATOM 1372 C C . ASN A 1 193 ? -1.111 -11.041 5.927 1.00 98.12 193 ASN A C 1
ATOM 1374 O O . ASN A 1 193 ? -0.460 -10.429 5.086 1.00 98.12 193 ASN A O 1
ATOM 1378 N N . ALA A 1 194 ? -1.191 -10.641 7.193 1.00 98.00 194 ALA A N 1
ATOM 1379 C CA . ALA A 1 194 ? -0.467 -9.490 7.736 1.00 98.00 194 ALA A CA 1
ATOM 1380 C C . ALA A 1 194 ? 0.182 -9.798 9.095 1.00 98.00 194 ALA A C 1
ATOM 1382 O O . ALA A 1 194 ? 0.487 -8.899 9.872 1.00 98.00 194 ALA A O 1
ATOM 1383 N N . SER A 1 195 ? 0.403 -11.083 9.389 1.00 96.06 195 SER A N 1
ATOM 1384 C CA . SER A 1 195 ? 0.929 -11.545 10.682 1.00 96.06 195 SER A CA 1
ATOM 1385 C C . SER A 1 195 ? 2.338 -11.034 11.002 1.00 96.06 195 SER A C 1
ATOM 1387 O O . SER A 1 195 ? 2.714 -10.965 12.167 1.00 96.06 195 SER A O 1
ATOM 1389 N N . SER A 1 196 ? 3.119 -10.668 9.982 1.00 95.94 196 SER A N 1
ATOM 1390 C CA . SER A 1 196 ? 4.460 -10.082 10.131 1.00 95.94 196 SER A CA 1
ATOM 1391 C C . SER A 1 196 ? 4.481 -8.556 9.982 1.00 95.94 196 SER A C 1
ATOM 1393 O O . SER A 1 196 ? 5.557 -7.960 9.997 1.00 95.94 196 SER A O 1
ATOM 1395 N N . PHE A 1 197 ? 3.322 -7.917 9.807 1.00 97.12 197 PHE A N 1
ATOM 1396 C CA . PHE A 1 197 ? 3.229 -6.468 9.711 1.00 97.12 197 PHE A CA 1
ATOM 1397 C C . PHE A 1 197 ? 3.179 -5.835 11.104 1.00 97.12 197 PHE A C 1
ATOM 1399 O O . PHE A 1 197 ? 2.312 -6.156 11.918 1.00 97.12 197 PHE A O 1
ATOM 1406 N N . THR A 1 198 ? 4.089 -4.899 11.360 1.00 95.69 198 THR A N 1
ATOM 1407 C CA . THR A 1 198 ? 4.180 -4.152 12.629 1.00 95.69 198 THR A CA 1
ATOM 1408 C C . THR A 1 198 ? 4.014 -2.644 12.439 1.00 95.69 198 THR A C 1
ATOM 1410 O O . THR A 1 198 ? 4.216 -1.870 13.371 1.00 95.69 198 THR A O 1
ATOM 1413 N N . GLY A 1 199 ? 3.684 -2.218 11.219 1.00 95.94 199 GLY A N 1
ATOM 1414 C CA . GLY A 1 199 ? 3.596 -0.815 10.843 1.00 95.94 199 GLY A CA 1
ATOM 1415 C C . GLY A 1 199 ? 2.238 -0.169 11.116 1.00 95.94 199 GLY A C 1
ATOM 1416 O O . GLY A 1 199 ? 1.447 -0.621 11.951 1.00 95.94 199 GLY A O 1
ATOM 1417 N N . THR A 1 200 ? 1.955 0.895 10.368 1.00 96.88 200 THR A N 1
ATOM 1418 C CA . THR A 1 200 ? 0.714 1.671 10.479 1.00 96.88 200 THR A CA 1
ATOM 1419 C C . THR A 1 200 ? 0.014 1.783 9.133 1.00 96.88 200 THR A C 1
ATOM 1421 O O . THR A 1 200 ? 0.635 2.117 8.122 1.00 96.88 200 THR A O 1
ATOM 1424 N N . LEU A 1 201 ? -1.297 1.555 9.136 1.00 97.38 201 LEU A N 1
ATOM 1425 C CA . LEU A 1 201 ? -2.183 1.972 8.054 1.00 97.38 201 LEU A CA 1
ATOM 1426 C C . LEU A 1 201 ? -2.932 3.233 8.488 1.00 97.38 201 LEU A C 1
ATOM 1428 O O . LEU A 1 201 ? -3.494 3.276 9.578 1.00 97.38 201 LEU A O 1
ATOM 1432 N N . GLU A 1 202 ? -2.970 4.254 7.642 1.00 96.56 202 GLU A N 1
ATOM 1433 C CA . GLU A 1 202 ? -3.690 5.495 7.920 1.00 96.56 202 GLU A CA 1
ATOM 1434 C C . GLU A 1 202 ? -4.683 5.803 6.807 1.00 96.56 202 GLU A C 1
ATOM 1436 O O . GLU A 1 202 ? -4.315 5.921 5.641 1.00 96.56 202 GLU A O 1
ATOM 1441 N N . LEU A 1 203 ? -5.941 6.017 7.171 1.00 95.50 203 LEU A N 1
ATOM 1442 C CA . LEU A 1 203 ? -6.925 6.648 6.309 1.00 95.50 203 LEU A CA 1
ATOM 1443 C C . LEU A 1 203 ? -6.970 8.145 6.619 1.00 95.50 203 LEU A C 1
ATOM 1445 O O . LEU A 1 203 ? -7.501 8.563 7.649 1.00 95.50 203 LEU A O 1
ATOM 1449 N N . GLN A 1 204 ? -6.430 8.959 5.714 1.00 91.94 204 GLN A N 1
ATOM 1450 C CA . GLN A 1 204 ? -6.409 10.410 5.894 1.00 91.94 204 GLN A CA 1
ATOM 1451 C C . GLN A 1 204 ? -7.681 11.064 5.333 1.00 91.94 204 GLN A C 1
ATOM 1453 O O . GLN A 1 204 ? -8.222 11.994 5.934 1.00 91.94 204 GLN A O 1
ATOM 1458 N N . HIS A 1 205 ? -8.170 10.557 4.194 1.00 89.56 205 HIS A N 1
ATOM 1459 C CA . HIS A 1 205 ? -9.332 11.083 3.472 1.00 89.56 205 HIS A CA 1
ATOM 1460 C C . HIS A 1 205 ? -10.090 9.982 2.719 1.00 89.56 205 HIS A C 1
ATOM 1462 O O . HIS A 1 205 ? -9.496 9.008 2.265 1.00 89.56 205 HIS A O 1
ATOM 1468 N N . GLY A 1 206 ? -11.386 10.198 2.480 1.00 90.56 206 GLY A N 1
ATOM 1469 C CA . GLY A 1 206 ? -12.202 9.314 1.643 1.00 90.56 206 GLY A CA 1
ATOM 1470 C C . GLY A 1 206 ? -12.769 8.118 2.404 1.00 90.56 206 GLY A C 1
ATOM 1471 O O . GLY A 1 206 ? -12.913 8.149 3.622 1.00 90.56 206 GLY A O 1
ATOM 1472 N N . THR A 1 207 ? -13.160 7.084 1.670 1.00 93.69 207 THR A N 1
ATOM 1473 C CA . THR A 1 207 ? -13.702 5.837 2.209 1.00 93.69 207 THR A CA 1
ATOM 1474 C C . THR A 1 207 ? -12.686 4.717 2.031 1.00 93.69 207 THR A C 1
ATOM 1476 O O . THR A 1 207 ? -12.211 4.529 0.918 1.00 93.69 207 THR A O 1
ATOM 1479 N N . LEU A 1 208 ? -12.382 3.958 3.082 1.00 96.25 208 LEU A N 1
ATOM 1480 C CA . LEU A 1 208 ? -11.689 2.674 2.976 1.00 96.25 208 LEU A CA 1
ATOM 1481 C C . LEU A 1 208 ? -12.703 1.547 3.169 1.00 96.25 208 LEU A C 1
ATOM 1483 O O . LEU A 1 208 ? -13.372 1.487 4.199 1.00 96.25 208 LEU A O 1
ATOM 1487 N N . ASP A 1 209 ? -12.812 0.673 2.180 1.00 97.31 209 ASP A N 1
ATOM 1488 C CA . ASP A 1 209 ? -13.645 -0.521 2.181 1.00 97.31 209 ASP A CA 1
ATOM 1489 C C . ASP A 1 209 ? -12.784 -1.769 2.392 1.00 97.31 209 ASP A C 1
ATOM 1491 O O . ASP A 1 209 ? -11.826 -2.005 1.651 1.00 97.31 209 ASP A O 1
ATOM 1495 N N . LEU A 1 210 ? -13.100 -2.548 3.428 1.00 98.06 210 LEU A N 1
ATOM 1496 C CA . LEU A 1 210 ? -12.386 -3.779 3.753 1.00 98.06 210 LEU A CA 1
ATOM 1497 C C . LEU A 1 210 ? -13.045 -4.972 3.059 1.00 98.06 210 LEU A C 1
ATOM 1499 O O . LEU A 1 210 ? -14.046 -5.519 3.533 1.00 98.06 210 LEU A O 1
ATOM 1503 N N . ALA A 1 211 ? -12.443 -5.403 1.954 1.00 97.75 211 ALA A N 1
ATOM 1504 C CA . ALA A 1 211 ? -12.924 -6.522 1.146 1.00 97.75 211 ALA A CA 1
ATOM 1505 C C . ALA A 1 211 ? -12.522 -7.904 1.697 1.00 97.75 211 ALA A C 1
ATOM 1507 O O . ALA A 1 211 ? -13.000 -8.924 1.202 1.00 97.75 211 ALA A O 1
ATOM 1508 N N . SER A 1 212 ? -11.668 -7.960 2.722 1.00 98.19 212 SER A N 1
ATOM 1509 C CA . SER A 1 212 ? -11.326 -9.188 3.448 1.00 98.19 212 SER A CA 1
ATOM 1510 C C . SER A 1 212 ? -11.141 -8.915 4.936 1.00 98.19 212 SER A C 1
ATOM 1512 O O . SER A 1 212 ? -10.930 -7.774 5.347 1.00 98.19 212 SER A O 1
ATOM 1514 N N . THR A 1 213 ? -11.198 -9.963 5.762 1.00 98.38 213 THR A N 1
ATOM 1515 C CA . THR A 1 213 ? -10.788 -9.851 7.167 1.00 98.38 213 THR A CA 1
ATOM 1516 C C . THR A 1 213 ? -9.289 -9.579 7.231 1.00 98.38 213 THR A C 1
ATOM 1518 O O . THR A 1 213 ? -8.507 -10.345 6.669 1.00 98.38 213 THR A O 1
ATOM 1521 N N . ILE A 1 214 ? -8.886 -8.521 7.934 1.00 98.31 214 ILE A N 1
ATOM 1522 C CA . ILE A 1 214 ? -7.481 -8.115 8.061 1.00 98.31 214 ILE A CA 1
ATOM 1523 C C . ILE A 1 214 ? -7.039 -8.269 9.516 1.00 98.31 214 ILE A C 1
ATOM 1525 O O . ILE A 1 214 ? -7.650 -7.705 10.421 1.00 98.31 214 ILE A O 1
ATOM 1529 N N . ASN A 1 215 ? -5.946 -9.002 9.738 1.00 98.00 215 ASN A N 1
ATOM 1530 C CA . ASN A 1 215 ? -5.377 -9.237 11.065 1.00 98.00 215 ASN A CA 1
ATOM 1531 C C . ASN A 1 215 ? -3.998 -8.575 11.205 1.00 98.00 215 ASN A C 1
ATOM 1533 O O . ASN A 1 215 ? -2.979 -9.186 10.891 1.00 98.00 215 ASN A O 1
ATOM 1537 N N . LEU A 1 216 ? -3.977 -7.336 11.697 1.00 96.88 216 LEU A N 1
ATOM 1538 C CA . LEU A 1 216 ? -2.790 -6.539 12.024 1.00 96.88 216 LEU A CA 1
ATOM 1539 C C . LEU A 1 216 ? -2.463 -6.674 13.521 1.00 96.88 216 LEU A C 1
ATOM 1541 O O . LEU A 1 216 ? -2.424 -5.687 14.248 1.00 96.88 216 LEU A O 1
ATOM 1545 N N . THR A 1 217 ? -2.245 -7.893 14.017 1.00 95.31 217 THR A N 1
ATOM 1546 C CA . THR A 1 217 ? -2.084 -8.166 15.466 1.00 95.31 217 THR A CA 1
ATOM 1547 C C . THR A 1 217 ? -0.957 -7.375 16.135 1.00 95.31 217 THR A C 1
ATOM 1549 O O . THR A 1 217 ? -0.982 -7.148 17.340 1.00 95.31 217 THR A O 1
ATOM 1552 N N . SER A 1 218 ? 0.032 -6.936 15.357 1.00 95.44 218 SER A N 1
ATOM 1553 C CA . SER A 1 218 ? 1.119 -6.066 15.815 1.00 95.44 218 SER A CA 1
ATOM 1554 C C . SER A 1 218 ? 1.134 -4.701 15.122 1.00 95.44 218 SER A C 1
ATOM 1556 O O . SER A 1 218 ? 1.996 -3.884 15.430 1.00 95.44 218 SER A O 1
ATOM 1558 N N . GLY A 1 219 ? 0.193 -4.444 14.212 1.00 96.50 219 GLY A N 1
ATOM 1559 C CA . GLY A 1 219 ? 0.088 -3.203 13.453 1.00 96.50 219 GLY A CA 1
ATOM 1560 C C . GLY A 1 219 ? -0.996 -2.273 13.995 1.00 96.50 219 GLY A C 1
ATOM 1561 O O . GLY A 1 219 ? -1.935 -2.691 14.673 1.00 96.50 219 GLY A O 1
ATOM 1562 N N . SER A 1 220 ? -0.871 -0.998 13.654 1.00 96.88 220 SER A N 1
ATOM 1563 C CA . SER A 1 220 ? -1.791 0.064 14.071 1.00 96.88 220 SER A CA 1
ATOM 1564 C C . SER A 1 220 ? -2.641 0.565 12.907 1.00 96.88 220 SER A C 1
ATOM 1566 O O . SER A 1 220 ? -2.240 0.479 11.740 1.00 96.88 220 SER A O 1
ATOM 1568 N N . PHE A 1 221 ? -3.816 1.107 13.223 1.00 97.94 221 PHE A N 1
ATOM 1569 C CA . PHE A 1 221 ? -4.674 1.769 12.245 1.00 97.94 221 PHE A CA 1
ATOM 1570 C C . PHE A 1 221 ? -5.094 3.159 12.725 1.00 97.94 221 PHE A C 1
ATOM 1572 O O . PHE A 1 221 ? -5.559 3.327 13.852 1.00 97.94 221 PHE A O 1
ATOM 1579 N N . ILE A 1 222 ? -4.955 4.160 11.859 1.00 97.25 222 ILE A N 1
ATOM 1580 C CA . ILE A 1 222 ? -5.272 5.557 12.160 1.00 97.25 222 ILE A CA 1
ATOM 1581 C C . ILE A 1 222 ? -6.310 6.077 11.166 1.00 97.25 222 ILE A C 1
ATOM 1583 O O . ILE A 1 222 ? -6.179 5.923 9.957 1.00 97.25 222 ILE A O 1
ATOM 1587 N N . MET A 1 223 ? -7.333 6.751 11.671 1.00 96.88 223 MET A N 1
ATOM 1588 C CA . MET A 1 223 ? -8.235 7.596 10.892 1.00 96.88 223 MET A CA 1
ATOM 1589 C C . MET A 1 223 ? -7.987 9.040 11.310 1.00 96.88 223 MET A C 1
ATOM 1591 O O . MET A 1 223 ? -8.536 9.504 12.308 1.00 96.88 223 MET A O 1
ATOM 1595 N N . ALA A 1 224 ? -7.120 9.746 10.586 1.00 88.25 224 ALA A N 1
ATOM 1596 C CA . ALA A 1 224 ? -6.574 11.021 11.056 1.00 88.25 224 ALA A CA 1
ATOM 1597 C C . ALA A 1 224 ? -7.592 12.170 11.068 1.00 88.25 224 ALA A C 1
ATOM 1599 O O . ALA A 1 224 ? -7.423 13.143 11.801 1.00 88.25 224 ALA A O 1
ATOM 1600 N N . THR A 1 225 ? -8.655 12.077 10.266 1.00 85.75 225 THR A N 1
ATOM 1601 C CA . THR A 1 225 ? -9.668 13.132 10.151 1.00 85.75 225 THR A CA 1
ATOM 1602 C C . THR A 1 225 ? -11.081 12.565 10.244 1.00 85.75 225 THR A C 1
ATOM 1604 O O . THR A 1 225 ? -11.333 11.407 9.912 1.00 85.75 225 THR A O 1
ATOM 1607 N N . THR A 1 226 ? -12.034 13.403 10.654 1.00 84.69 226 THR A N 1
ATOM 1608 C CA . THR A 1 226 ? -13.462 13.049 10.707 1.00 84.69 226 THR A CA 1
ATOM 1609 C C . THR A 1 226 ? -14.118 12.989 9.325 1.00 84.69 226 THR A C 1
ATOM 1611 O O . THR A 1 226 ? -15.209 12.442 9.191 1.00 84.69 226 THR A O 1
ATOM 1614 N N . ASN A 1 227 ? -13.445 13.487 8.282 1.00 86.00 227 ASN A N 1
ATOM 1615 C CA . ASN A 1 227 ? -13.901 13.454 6.888 1.00 86.00 227 ASN A CA 1
ATOM 1616 C C . ASN A 1 227 ? -13.506 12.146 6.181 1.00 86.00 227 ASN A C 1
ATOM 1618 O O . ASN A 1 227 ? -13.189 12.124 4.986 1.00 86.00 227 ASN A O 1
ATOM 1622 N N . THR A 1 228 ? -13.505 11.051 6.933 1.00 92.56 228 THR A N 1
ATOM 1623 C CA . THR A 1 228 ? -13.173 9.712 6.458 1.00 92.56 228 THR A CA 1
ATOM 1624 C C . THR A 1 228 ? -14.327 8.760 6.722 1.00 92.56 228 THR A C 1
ATOM 1626 O O . THR A 1 228 ? -15.207 9.017 7.544 1.00 92.56 228 THR A O 1
ATOM 1629 N N . THR A 1 229 ? -14.365 7.654 5.989 1.00 95.56 229 THR A N 1
ATOM 1630 C CA . THR A 1 229 ? -15.304 6.567 6.249 1.00 95.56 229 THR A CA 1
ATOM 1631 C C . THR A 1 229 ? -14.570 5.236 6.214 1.00 95.56 229 THR A C 1
ATOM 1633 O O . THR A 1 229 ? -13.961 4.896 5.209 1.00 95.56 229 THR A O 1
ATOM 1636 N N . LEU A 1 230 ? -14.640 4.458 7.286 1.00 97.44 230 LEU A N 1
ATOM 1637 C CA . LEU A 1 230 ? -14.185 3.074 7.311 1.00 97.44 230 LEU A CA 1
ATOM 1638 C C . LEU A 1 230 ? -15.403 2.154 7.165 1.00 97.44 230 LEU A C 1
ATOM 1640 O O . LEU A 1 230 ? -16.277 2.111 8.035 1.00 97.44 230 LEU A O 1
ATOM 1644 N N . ARG A 1 231 ? -15.480 1.428 6.049 1.00 97.94 231 ARG A N 1
ATOM 1645 C CA . ARG A 1 231 ? -16.492 0.395 5.807 1.00 97.94 231 ARG A CA 1
ATOM 1646 C C . ARG A 1 231 ? -15.929 -0.962 6.212 1.00 97.94 231 ARG A C 1
ATOM 1648 O O . ARG A 1 231 ? -15.182 -1.595 5.470 1.00 97.94 231 ARG A O 1
ATOM 1655 N N . LEU A 1 232 ? -16.326 -1.413 7.392 1.00 98.06 232 LEU A N 1
ATOM 1656 C CA . LEU A 1 232 ? -16.057 -2.741 7.929 1.00 98.06 232 LEU A CA 1
ATOM 1657 C C . LEU A 1 232 ? -16.983 -3.766 7.256 1.00 98.06 232 LEU A C 1
ATOM 1659 O O . LEU A 1 232 ? -17.849 -4.350 7.898 1.00 98.06 232 LEU A O 1
ATOM 1663 N N . ASN A 1 233 ? -16.869 -3.964 5.942 1.00 97.50 233 ASN A N 1
ATOM 1664 C CA . ASN A 1 233 ? -17.575 -5.062 5.262 1.00 97.50 233 ASN A CA 1
ATOM 1665 C C . ASN A 1 233 ? -17.009 -6.433 5.671 1.00 97.50 233 ASN A C 1
ATOM 1667 O O . ASN A 1 233 ? -17.717 -7.436 5.636 1.00 97.50 233 ASN A O 1
ATOM 1671 N N . SER A 1 234 ? -15.764 -6.434 6.144 1.00 98.06 234 SER A N 1
ATOM 1672 C CA . SER A 1 234 ? -15.099 -7.519 6.859 1.00 98.06 234 SER A CA 1
ATOM 1673 C C . SER A 1 234 ? -14.491 -7.001 8.169 1.00 98.06 234 SER A C 1
ATOM 1675 O O . SER A 1 234 ? -14.440 -5.791 8.403 1.00 98.06 234 SER A O 1
ATOM 1677 N N . SER A 1 235 ? -14.037 -7.907 9.038 1.00 98.31 235 SER A N 1
ATOM 1678 C CA . SER A 1 235 ? -13.462 -7.529 10.335 1.00 98.31 235 SER A CA 1
ATOM 1679 C C . SER A 1 235 ? -12.014 -7.037 10.229 1.00 98.31 235 SER A C 1
ATOM 1681 O O . SER A 1 235 ? -11.237 -7.511 9.401 1.00 98.31 235 SER A O 1
ATOM 1683 N N . LEU A 1 236 ? -11.639 -6.119 11.116 1.00 98.56 236 LEU A N 1
ATOM 1684 C CA . LEU A 1 236 ? -10.291 -5.578 11.264 1.00 98.56 236 LEU A CA 1
ATOM 1685 C C . LEU A 1 236 ? -9.794 -5.853 12.683 1.00 98.56 236 LEU A C 1
ATOM 1687 O O . LEU A 1 236 ? -10.398 -5.384 13.641 1.00 98.56 236 LEU A O 1
ATOM 1691 N N . THR A 1 237 ? -8.681 -6.564 12.820 1.00 98.44 237 THR A N 1
ATOM 1692 C CA . THR A 1 237 ? -7.978 -6.736 14.098 1.00 98.44 237 THR A CA 1
ATOM 1693 C C . THR A 1 237 ? -6.699 -5.909 14.081 1.00 98.44 237 THR A C 1
ATOM 1695 O O . THR A 1 237 ? -5.922 -6.036 13.139 1.00 98.44 237 THR A O 1
ATOM 1698 N N . VAL A 1 238 ? -6.460 -5.090 15.103 1.00 98.19 238 VAL A N 1
ATOM 1699 C CA . VAL A 1 238 ? -5.278 -4.216 15.236 1.00 98.19 238 VAL A CA 1
ATOM 1700 C C . VAL A 1 238 ? -4.710 -4.268 16.652 1.00 98.19 238 VAL A C 1
ATOM 1702 O O . VAL A 1 238 ? -5.416 -4.632 17.594 1.00 98.19 238 VAL A O 1
ATOM 1705 N N . SER A 1 239 ? -3.450 -3.872 16.820 1.00 97.25 239 SER A N 1
ATOM 1706 C CA . SER A 1 239 ? -2.845 -3.665 18.142 1.00 97.25 239 SER A CA 1
ATOM 1707 C C . SER A 1 239 ? -3.233 -2.313 18.752 1.00 97.25 239 SER A C 1
ATOM 1709 O O . SER A 1 239 ? -3.332 -2.182 19.969 1.00 97.25 239 SER A O 1
ATOM 1711 N N . SER A 1 240 ? -3.500 -1.310 17.911 1.00 97.06 240 SER A N 1
ATOM 1712 C CA . SER A 1 240 ? -4.020 -0.008 18.324 1.00 97.06 240 SER A CA 1
ATOM 1713 C C . SER A 1 240 ? -4.870 0.637 17.232 1.00 97.06 240 SER A C 1
ATOM 1715 O O . SER A 1 240 ? -4.674 0.405 16.034 1.00 97.06 240 SER A O 1
ATOM 1717 N N . PHE A 1 241 ? -5.830 1.456 17.662 1.00 98.06 241 PHE A N 1
ATOM 1718 C CA . PHE A 1 241 ? -6.695 2.217 16.773 1.00 98.06 241 PHE A CA 1
ATOM 1719 C C . PHE A 1 241 ? -6.853 3.657 17.261 1.00 98.06 241 PHE A C 1
ATOM 1721 O O . PHE A 1 241 ? -7.196 3.885 18.426 1.00 98.06 241 PHE A O 1
ATOM 1728 N N . THR A 1 242 ? -6.686 4.611 16.347 1.00 97.44 242 THR A N 1
ATOM 1729 C CA . THR A 1 242 ? -6.863 6.043 16.616 1.00 97.44 242 THR A CA 1
ATOM 1730 C C . THR A 1 242 ? -7.883 6.652 15.653 1.00 97.44 242 THR A C 1
ATOM 1732 O O . THR A 1 242 ? -7.765 6.486 14.440 1.00 97.44 242 THR A O 1
ATOM 1735 N N . PHE A 1 243 ? -8.856 7.405 16.173 1.00 97.38 243 PHE A N 1
ATOM 1736 C CA . PHE A 1 243 ? -9.796 8.219 15.392 1.00 97.38 243 PHE A CA 1
ATOM 1737 C C . PHE A 1 243 ? -9.661 9.697 15.779 1.00 97.38 243 PHE A C 1
ATOM 1739 O O . PHE A 1 243 ? -9.978 10.095 16.903 1.00 97.38 243 PHE A O 1
ATOM 1746 N N . GLY A 1 244 ? -9.161 10.518 14.854 1.00 94.75 244 GLY A N 1
ATOM 1747 C CA . GLY A 1 244 ? -8.745 11.889 15.136 1.00 94.75 244 GLY A CA 1
ATOM 1748 C C . GLY A 1 244 ? -7.652 11.912 16.206 1.00 94.75 244 GLY A C 1
ATOM 1749 O O . GLY A 1 244 ? -6.561 11.394 15.996 1.00 94.75 244 GLY A O 1
ATOM 1750 N N . SER A 1 245 ? -7.958 12.487 17.369 1.00 94.38 245 SER A N 1
ATOM 1751 C CA . SER A 1 245 ? -7.068 12.520 18.539 1.00 94.38 245 SER A CA 1
ATOM 1752 C C . SER A 1 245 ? -7.385 11.455 19.598 1.00 94.38 245 SER A C 1
ATOM 1754 O O . SER A 1 245 ? -6.766 11.458 20.660 1.00 94.38 245 SER A O 1
ATOM 1756 N N . PHE A 1 246 ? -8.377 10.590 19.367 1.00 96.00 246 PHE A N 1
ATOM 1757 C CA . PHE A 1 246 ? -8.844 9.616 20.354 1.00 96.00 246 PHE A CA 1
ATOM 1758 C C . PHE A 1 246 ? -8.280 8.227 20.073 1.00 96.00 246 PHE A C 1
ATOM 1760 O O . PHE A 1 246 ? -8.485 7.684 18.990 1.00 96.00 246 PHE A O 1
ATOM 1767 N N . ASN A 1 247 ? -7.642 7.628 21.077 1.00 96.69 247 ASN A N 1
ATOM 1768 C CA . ASN A 1 247 ? -7.270 6.216 21.058 1.00 96.69 247 ASN A CA 1
ATOM 1769 C C . ASN A 1 247 ? -8.407 5.380 21.647 1.00 96.69 247 ASN A C 1
ATOM 1771 O O . ASN A 1 247 ? -9.013 5.765 22.650 1.00 96.69 247 ASN A O 1
ATOM 1775 N N . LEU A 1 248 ? -8.708 4.251 21.016 1.00 97.00 248 LEU A N 1
ATOM 1776 C CA . LEU A 1 248 ? -9.660 3.289 21.555 1.00 97.00 248 LEU A CA 1
ATOM 1777 C C . LEU A 1 248 ? -8.956 2.283 22.463 1.00 97.00 248 LEU A C 1
ATOM 1779 O O . LEU A 1 248 ? -7.893 1.764 22.132 1.00 97.00 248 LEU A O 1
ATOM 1783 N N . GLU A 1 249 ? -9.610 1.971 23.576 1.00 96.62 249 GLU A N 1
ATOM 1784 C CA . GLU A 1 249 ? -9.209 0.885 24.465 1.00 96.62 249 GLU A CA 1
ATOM 1785 C C . GLU A 1 249 ? -9.402 -0.480 23.797 1.00 96.62 249 GLU A C 1
ATOM 1787 O O . GLU A 1 249 ? -10.256 -0.638 22.914 1.00 96.62 249 GLU A O 1
ATOM 1792 N N . ALA A 1 250 ? -8.655 -1.480 24.271 1.00 97.38 250 ALA A N 1
ATOM 1793 C CA . ALA A 1 250 ? -8.809 -2.865 23.839 1.00 97.38 250 ALA A CA 1
ATOM 1794 C C . ALA A 1 250 ? -10.273 -3.337 23.948 1.00 97.38 250 ALA A C 1
ATOM 1796 O O . ALA A 1 250 ? -10.977 -3.020 24.909 1.00 97.38 250 ALA A O 1
ATOM 1797 N N . GLY A 1 251 ? -10.736 -4.094 22.954 1.00 97.81 251 GLY A N 1
ATOM 1798 C CA . GLY A 1 251 ? -12.133 -4.517 22.853 1.00 97.81 251 GLY A CA 1
ATOM 1799 C C . GLY A 1 251 ? -12.562 -4.815 21.421 1.00 97.81 251 GLY A C 1
ATOM 1800 O O . GLY A 1 251 ? -11.771 -4.688 20.488 1.00 97.81 251 GLY A O 1
ATOM 1801 N N . SER A 1 252 ? -13.826 -5.196 21.249 1.00 98.25 252 SER A N 1
ATOM 1802 C CA . SER A 1 252 ? -14.447 -5.412 19.940 1.00 98.25 252 SER A CA 1
ATOM 1803 C C . SER A 1 252 ? -15.598 -4.431 19.768 1.00 98.25 252 SER A C 1
ATOM 1805 O O . SER A 1 252 ? -16.409 -4.265 20.676 1.00 98.25 252 SER A O 1
ATOM 1807 N N . TYR A 1 253 ? -15.648 -3.779 18.612 1.00 98.50 253 TYR A N 1
ATOM 1808 C CA . TYR A 1 253 ? -16.571 -2.694 18.321 1.00 98.50 253 TYR A CA 1
ATOM 1809 C C . TYR A 1 253 ? -17.239 -2.909 16.964 1.00 98.50 253 TYR A C 1
ATOM 1811 O O . TYR A 1 253 ? -16.580 -3.120 15.942 1.00 98.50 253 TYR A O 1
ATOM 1819 N N . THR A 1 254 ? -18.559 -2.807 16.944 1.00 98.62 254 THR A N 1
ATOM 1820 C CA . THR A 1 254 ? -19.363 -2.688 15.725 1.00 98.62 254 THR A CA 1
ATOM 1821 C C . THR A 1 254 ? -19.329 -1.256 15.192 1.00 98.62 254 THR A C 1
ATOM 1823 O O . THR A 1 254 ? -19.087 -0.297 15.931 1.00 98.62 254 THR A O 1
ATOM 1826 N N . SER A 1 255 ? -19.657 -1.070 13.913 1.00 98.56 255 SER A N 1
ATOM 1827 C CA . SER A 1 255 ? -19.767 0.271 13.323 1.00 98.56 255 SER A CA 1
ATOM 1828 C C . SER A 1 255 ? -20.785 1.165 14.046 1.00 98.56 255 SER A C 1
ATOM 1830 O O . SER A 1 255 ? -20.544 2.361 14.198 1.00 98.56 255 SER A O 1
ATOM 1832 N N . SER A 1 256 ? -21.895 0.610 14.551 1.00 98.50 256 SER A N 1
ATOM 1833 C CA . SER A 1 256 ? -22.883 1.367 15.335 1.00 98.50 256 SER A CA 1
ATOM 1834 C C . SER A 1 256 ? -22.341 1.846 16.681 1.00 98.50 256 SER A C 1
ATOM 1836 O O . SER A 1 256 ? -22.593 2.990 17.058 1.00 98.50 256 SER A O 1
ATOM 1838 N N . GLU A 1 257 ? -21.572 1.014 17.388 1.00 98.50 257 GLU A N 1
ATOM 1839 C CA . GLU A 1 257 ? -20.954 1.401 18.663 1.00 98.50 257 GLU A CA 1
ATOM 1840 C C . GLU A 1 257 ? -19.899 2.487 18.454 1.00 98.50 257 GLU A C 1
ATOM 1842 O O . GLU A 1 257 ? -19.885 3.469 19.195 1.00 98.50 257 GLU A O 1
ATOM 1847 N N . LEU A 1 258 ? -19.068 2.363 17.412 1.00 98.25 258 LEU A N 1
ATOM 1848 C CA . LEU A 1 258 ? -18.075 3.381 17.050 1.00 98.25 258 LEU A CA 1
ATOM 1849 C C . LEU A 1 258 ? -18.745 4.715 16.695 1.00 98.25 258 LEU A C 1
ATOM 1851 O O . LEU A 1 258 ? -18.367 5.760 17.225 1.00 98.25 258 LEU A O 1
ATOM 1855 N N . ASN A 1 259 ? -19.785 4.682 15.858 1.00 98.00 259 ASN A N 1
ATOM 1856 C CA . ASN A 1 259 ? -20.556 5.872 15.494 1.00 98.00 259 ASN A CA 1
ATOM 1857 C C . ASN A 1 259 ? -21.207 6.539 16.711 1.00 98.00 259 ASN A C 1
ATOM 1859 O O . ASN A 1 259 ? -21.115 7.758 16.855 1.00 98.00 259 ASN A O 1
ATOM 1863 N N . SER A 1 260 ? -21.816 5.756 17.608 1.00 97.94 260 SER A N 1
ATOM 1864 C CA . SER A 1 260 ? -22.405 6.280 18.845 1.00 97.94 260 SER A CA 1
ATOM 1865 C C . SER A 1 260 ? -21.341 6.878 19.765 1.00 97.94 260 SER A C 1
ATOM 1867 O O . SER A 1 260 ? -21.547 7.959 20.313 1.00 97.94 260 SER A O 1
ATOM 1869 N N . ARG A 1 261 ? -20.199 6.200 19.930 1.00 97.44 261 ARG A N 1
ATOM 1870 C CA . ARG A 1 261 ? -19.111 6.628 20.820 1.00 97.44 261 ARG A CA 1
ATOM 1871 C C . ARG A 1 261 ? -18.473 7.937 20.366 1.00 97.44 261 ARG A C 1
ATOM 1873 O O . ARG A 1 261 ? -18.159 8.777 21.203 1.00 97.44 261 ARG A O 1
ATOM 1880 N N . PHE A 1 262 ? -18.298 8.114 19.060 1.00 96.81 262 PHE A N 1
ATOM 1881 C CA . PHE A 1 262 ? -17.664 9.300 18.482 1.00 96.81 262 PHE A CA 1
ATOM 1882 C C . PHE A 1 262 ? -18.654 10.345 17.956 1.00 96.81 262 PHE A C 1
ATOM 1884 O O . PHE A 1 262 ? -18.222 11.349 17.396 1.00 96.81 262 PHE A O 1
ATOM 1891 N N . SER A 1 263 ? -19.965 10.127 18.119 1.00 96.69 263 SER A N 1
ATOM 1892 C CA . SER A 1 263 ? -21.021 10.992 17.565 1.00 96.69 263 SER A CA 1
ATOM 1893 C C . SER A 1 263 ? -20.823 11.281 16.066 1.00 96.69 263 SER A C 1
ATOM 1895 O O . SER A 1 263 ? -20.839 12.430 15.627 1.00 96.69 263 SER A O 1
ATOM 1897 N N . THR A 1 264 ? -20.589 10.229 15.275 1.00 96.50 264 THR A N 1
ATOM 1898 C CA . THR A 1 264 ? -20.223 10.319 13.849 1.00 96.50 264 THR A CA 1
ATOM 1899 C C . THR A 1 264 ? -20.991 9.316 12.979 1.00 96.50 264 THR A C 1
ATOM 1901 O O . THR A 1 264 ? -21.745 8.486 13.478 1.00 96.50 264 THR A O 1
ATOM 1904 N N . SER A 1 265 ? -20.795 9.402 11.662 1.00 96.12 265 SER A N 1
ATOM 1905 C CA . SER A 1 265 ? -21.220 8.412 10.656 1.00 96.12 265 SER A CA 1
ATOM 1906 C C . SER A 1 265 ? -20.033 7.840 9.863 1.00 96.12 265 SER A C 1
ATOM 1908 O O . SER A 1 265 ? -20.202 7.275 8.784 1.00 96.12 265 SER A O 1
ATOM 1910 N N . ALA A 1 266 ? -18.816 8.009 10.390 1.00 96.50 266 ALA A N 1
ATOM 1911 C CA . ALA A 1 266 ? -17.572 7.579 9.761 1.00 96.50 266 ALA A CA 1
ATOM 1912 C C . ALA A 1 266 ? -17.405 6.050 9.694 1.00 96.50 266 ALA A C 1
ATOM 1914 O O . ALA A 1 266 ? -16.504 5.576 9.012 1.00 96.50 266 ALA A O 1
ATOM 1915 N N . PHE A 1 267 ? -18.246 5.264 10.365 1.00 98.06 267 PHE A N 1
ATOM 1916 C CA . PHE A 1 267 ? -18.147 3.806 10.376 1.00 98.06 267 PHE A CA 1
ATOM 1917 C C . PHE A 1 267 ? -19.382 3.171 9.727 1.00 98.06 267 PHE A C 1
ATOM 1919 O O . PHE A 1 267 ? -20.513 3.592 9.971 1.00 98.06 267 PHE A O 1
ATOM 1926 N N . ALA A 1 268 ? -19.189 2.147 8.900 1.00 98.06 268 ALA A N 1
ATOM 1927 C CA . ALA A 1 268 ? -20.273 1.402 8.252 1.00 98.06 268 ALA A CA 1
ATOM 1928 C C . ALA A 1 268 ? -19.879 -0.070 8.040 1.00 98.06 268 ALA A C 1
ATOM 1930 O O . ALA A 1 268 ? -18.744 -0.445 8.314 1.00 98.06 268 ALA A O 1
ATOM 1931 N N . GLY A 1 269 ? -20.798 -0.912 7.562 1.00 97.94 269 GLY A N 1
ATOM 1932 C CA . GLY A 1 269 ? -20.553 -2.348 7.362 1.00 97.94 269 GLY A CA 1
ATOM 1933 C C . GLY A 1 269 ? -20.901 -3.214 8.581 1.00 97.94 269 GLY A C 1
ATOM 1934 O O . GLY A 1 269 ? -21.183 -2.692 9.660 1.00 97.94 269 GLY A O 1
ATOM 1935 N N . ALA A 1 270 ? -20.938 -4.533 8.369 1.00 97.88 270 ALA A N 1
ATOM 1936 C CA . ALA A 1 270 ? -21.392 -5.538 9.342 1.00 97.88 270 ALA A CA 1
ATOM 1937 C C . ALA A 1 270 ? -20.255 -6.251 10.105 1.00 97.88 270 ALA A C 1
ATOM 1939 O O . ALA A 1 270 ? -20.517 -6.977 11.063 1.00 97.88 270 ALA A O 1
ATOM 1940 N N . GLY A 1 271 ? -19.006 -6.074 9.674 1.00 98.12 271 GLY A N 1
ATOM 1941 C CA . GLY A 1 271 ? -17.809 -6.551 10.357 1.00 98.12 271 GLY A CA 1
ATOM 1942 C C . GLY A 1 271 ? -17.529 -5.795 11.658 1.00 98.12 271 GLY A C 1
ATOM 1943 O O . GLY A 1 271 ? -18.267 -4.893 12.061 1.00 98.12 271 GLY A O 1
ATOM 1944 N N . GLN A 1 272 ? -16.442 -6.175 12.329 1.00 98.44 272 GLN A N 1
ATOM 1945 C CA . GLN A 1 272 ? -16.050 -5.601 13.619 1.00 98.44 272 GLN A CA 1
ATOM 1946 C C . GLN A 1 272 ? -14.612 -5.085 13.604 1.00 98.44 272 GLN A C 1
ATOM 1948 O O . GLN A 1 272 ? -13.742 -5.670 12.961 1.00 98.44 272 GLN A O 1
ATOM 1953 N N . LEU A 1 273 ? -14.357 -4.029 14.373 1.00 98.56 273 LEU A N 1
ATOM 1954 C CA . LEU A 1 273 ? -13.018 -3.599 14.763 1.00 98.56 273 LEU A CA 1
ATOM 1955 C C . LEU A 1 273 ? -12.656 -4.274 16.089 1.00 98.56 273 LEU A C 1
ATOM 1957 O O . LEU A 1 273 ? -13.330 -4.050 17.088 1.00 98.56 273 LEU A O 1
ATOM 1961 N N . THR A 1 274 ? -11.589 -5.064 16.118 1.00 98.50 274 THR A N 1
ATOM 1962 C CA . THR A 1 274 ? -11.034 -5.654 17.341 1.00 98.50 274 THR A CA 1
ATOM 1963 C C . THR A 1 274 ? -9.675 -5.039 17.637 1.00 98.50 274 THR A C 1
ATOM 1965 O O . THR A 1 274 ? -8.775 -5.066 16.802 1.00 98.50 274 THR A O 1
ATOM 1968 N N . ILE A 1 275 ? -9.513 -4.512 18.843 1.00 98.12 275 ILE A N 1
ATOM 1969 C CA . ILE A 1 275 ? -8.259 -3.961 19.345 1.00 98.12 275 ILE A CA 1
ATOM 1970 C C . ILE A 1 275 ? -7.720 -4.938 20.376 1.00 98.12 275 ILE A C 1
ATOM 1972 O O . ILE A 1 275 ? -8.356 -5.186 21.405 1.00 98.12 275 ILE A O 1
ATOM 1976 N N . GLN A 1 276 ? -6.567 -5.525 20.079 1.00 96.12 276 GLN A N 1
ATOM 1977 C CA . GLN A 1 276 ? -5.930 -6.485 20.965 1.00 96.12 276 GLN A CA 1
ATOM 1978 C C . GLN A 1 276 ? -5.276 -5.761 22.137 1.00 96.12 276 GLN A C 1
ATOM 1980 O O . GLN A 1 276 ? -4.526 -4.806 21.954 1.00 96.12 276 GLN A O 1
ATOM 1985 N N . ALA A 1 277 ? -5.527 -6.251 23.350 1.00 88.56 277 ALA A N 1
ATOM 1986 C CA . ALA A 1 277 ? -4.739 -5.843 24.498 1.00 88.56 277 ALA A CA 1
ATOM 1987 C C . ALA A 1 277 ? -3.307 -6.346 24.289 1.00 88.56 277 ALA A C 1
ATOM 1989 O O . ALA A 1 277 ? -3.059 -7.553 24.308 1.00 88.56 277 ALA A O 1
ATOM 1990 N N . ILE A 1 278 ? -2.366 -5.429 24.077 1.00 77.50 278 ILE A N 1
ATOM 1991 C CA . ILE A 1 278 ? -0.949 -5.765 24.166 1.00 77.50 278 ILE A CA 1
ATOM 1992 C C . ILE A 1 278 ? -0.683 -6.005 25.655 1.00 77.50 278 ILE A C 1
ATOM 1994 O O . ILE A 1 278 ? -0.934 -5.092 26.446 1.00 77.50 278 ILE A O 1
ATOM 1998 N N . PRO A 1 279 ? -0.222 -7.200 26.074 1.00 72.19 279 PRO A N 1
ATOM 1999 C CA . PRO A 1 279 ? 0.115 -7.431 27.469 1.00 72.19 279 PRO A CA 1
ATOM 2000 C C . PRO A 1 279 ? 1.122 -6.368 27.896 1.00 72.19 279 PRO A C 1
ATOM 2002 O O . PRO A 1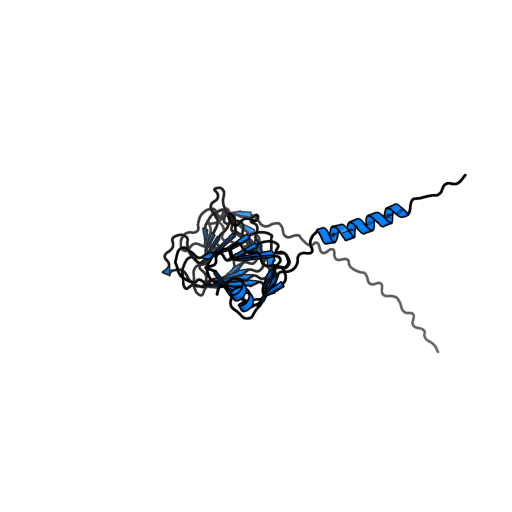 279 ? 2.199 -6.264 27.304 1.00 72.19 279 PRO A O 1
ATOM 2005 N N . GLU A 1 280 ? 0.760 -5.542 28.876 1.00 68.56 280 GLU A N 1
ATOM 2006 C CA . GLU A 1 280 ? 1.668 -4.514 29.363 1.00 68.56 280 GLU A CA 1
ATOM 2007 C C . GLU A 1 280 ? 2.989 -5.170 29.786 1.00 68.56 280 GLU A C 1
ATOM 2009 O O . GLU A 1 280 ? 2.998 -6.215 30.442 1.00 68.56 280 GLU A O 1
ATOM 2014 N N . ALA A 1 281 ? 4.127 -4.560 29.440 1.00 65.38 281 ALA A N 1
ATOM 2015 C CA . ALA A 1 281 ? 5.445 -5.084 29.811 1.00 65.38 281 ALA A CA 1
ATOM 2016 C C . ALA A 1 281 ? 5.597 -5.271 3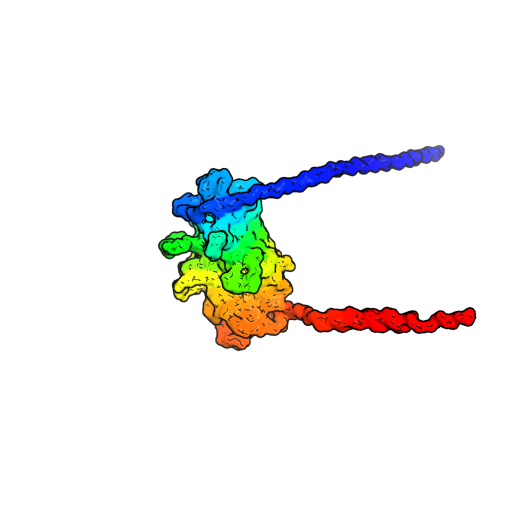1.338 1.00 65.38 281 ALA A C 1
ATOM 2018 O O . ALA A 1 281 ? 6.370 -6.115 31.799 1.00 65.38 281 ALA A O 1
ATOM 2019 N N . SER A 1 282 ? 4.809 -4.531 32.126 1.00 65.19 282 SER A N 1
ATOM 2020 C CA . SER A 1 282 ? 4.679 -4.677 33.578 1.00 65.19 282 SER A CA 1
ATOM 2021 C C . SER A 1 282 ? 4.232 -6.088 33.990 1.00 65.19 282 SER A C 1
ATOM 2023 O O . SER A 1 282 ? 4.763 -6.626 34.961 1.00 65.19 282 SER A O 1
ATOM 2025 N N . ALA A 1 283 ? 3.350 -6.743 33.227 1.00 60.50 283 ALA A N 1
ATOM 2026 C CA . ALA A 1 283 ? 2.899 -8.109 33.492 1.00 60.50 283 ALA A CA 1
ATOM 2027 C C . ALA A 1 283 ? 4.042 -9.137 33.381 1.00 60.50 283 ALA A C 1
ATOM 2029 O O . ALA A 1 283 ? 4.060 -10.132 34.109 1.00 60.50 283 ALA A O 1
ATOM 2030 N N . PHE A 1 284 ? 5.043 -8.875 32.534 1.00 58.88 284 PHE A N 1
ATOM 2031 C CA . PHE A 1 284 ? 6.232 -9.724 32.410 1.00 58.88 284 PHE A CA 1
ATOM 2032 C C . PHE A 1 284 ? 7.271 -9.473 33.507 1.00 58.88 284 PHE A C 1
ATOM 2034 O O . PHE A 1 284 ? 7.957 -10.412 33.921 1.00 58.88 284 PHE A O 1
ATOM 2041 N N . ALA A 1 285 ? 7.367 -8.244 34.026 1.00 60.91 285 ALA A N 1
ATOM 2042 C CA . ALA A 1 285 ? 8.295 -7.911 35.107 1.00 60.91 285 ALA A CA 1
ATOM 2043 C C . ALA A 1 285 ? 8.005 -8.714 36.390 1.00 60.91 285 ALA A C 1
ATOM 2045 O O . ALA A 1 285 ? 8.939 -9.151 37.064 1.00 60.91 285 ALA A O 1
ATOM 2046 N N . TRP A 1 286 ? 6.731 -8.997 36.689 1.00 59.03 286 TRP A N 1
ATOM 2047 C CA . TRP A 1 286 ? 6.347 -9.848 37.822 1.00 59.03 286 TRP A CA 1
ATOM 2048 C C . TRP A 1 286 ? 6.691 -11.329 37.607 1.00 59.03 286 TRP A C 1
ATOM 2050 O O . TRP A 1 286 ? 7.119 -11.993 38.552 1.00 59.03 286 TRP A O 1
ATOM 2060 N N . MET A 1 287 ? 6.582 -11.845 36.375 1.00 59.06 287 MET A N 1
ATOM 2061 C CA . MET A 1 287 ? 6.966 -13.232 36.073 1.00 59.06 287 MET A CA 1
ATOM 2062 C C . MET A 1 287 ? 8.483 -13.449 36.140 1.00 59.06 287 MET A C 1
ATOM 2064 O O . MET A 1 287 ? 8.933 -14.454 36.688 1.00 59.06 287 MET A O 1
ATOM 2068 N N . LEU A 1 288 ? 9.282 -12.497 35.650 1.00 59.88 288 LEU A N 1
ATOM 2069 C CA . LEU A 1 288 ? 10.745 -12.574 35.737 1.00 59.88 288 LEU A CA 1
ATOM 2070 C C . LEU A 1 288 ? 11.254 -12.302 37.161 1.00 59.88 288 LEU A C 1
ATOM 2072 O O . LEU A 1 288 ? 12.119 -13.030 37.643 1.00 59.88 288 LEU A O 1
ATOM 2076 N N . GLY A 1 289 ? 10.684 -11.320 37.866 1.00 58.44 289 GLY A N 1
ATOM 2077 C CA . GLY A 1 289 ? 11.059 -10.997 39.247 1.00 58.44 289 GLY A CA 1
ATOM 2078 C C . GLY A 1 289 ? 10.731 -12.102 40.262 1.00 58.44 289 GLY A C 1
ATOM 2079 O O . GLY A 1 289 ? 11.457 -12.266 41.244 1.00 58.44 289 GLY A O 1
ATOM 2080 N N . GLY A 1 290 ? 9.684 -12.899 40.015 1.00 57.28 290 GLY A N 1
ATOM 2081 C CA . GLY A 1 290 ? 9.309 -14.031 40.871 1.00 57.28 290 GLY A CA 1
ATOM 2082 C C . GLY A 1 290 ? 10.284 -15.214 40.809 1.00 57.28 290 GLY A C 1
ATOM 2083 O O . GLY A 1 290 ? 10.509 -15.879 41.820 1.00 57.28 290 GLY A O 1
ATOM 2084 N N . ILE A 1 291 ? 10.922 -15.451 39.658 1.00 55.88 291 ILE A N 1
ATOM 2085 C CA . ILE A 1 291 ? 11.869 -16.566 39.478 1.00 55.88 291 ILE A CA 1
ATOM 2086 C C . ILE A 1 291 ? 13.213 -16.262 40.161 1.00 55.88 291 ILE A C 1
ATOM 2088 O O . ILE A 1 291 ? 13.823 -17.153 40.760 1.00 55.88 291 ILE A O 1
ATOM 2092 N N . THR A 1 292 ? 13.652 -15.001 40.175 1.00 53.88 292 THR A N 1
ATOM 2093 C CA . THR A 1 292 ? 14.921 -14.607 40.813 1.00 53.88 292 THR A CA 1
ATOM 2094 C C . THR A 1 292 ? 14.886 -14.736 42.340 1.00 53.88 292 THR A C 1
ATOM 2096 O O . THR A 1 292 ? 15.914 -15.011 42.958 1.00 53.88 292 THR A O 1
ATOM 2099 N N . LEU A 1 293 ? 13.711 -14.607 42.967 1.00 52.12 293 LEU A N 1
ATOM 2100 C CA . LEU A 1 293 ? 13.564 -14.749 44.422 1.00 52.12 293 LEU A CA 1
ATOM 2101 C C . LEU A 1 293 ? 13.633 -16.207 44.910 1.00 52.12 293 LEU A C 1
ATOM 2103 O O . LEU A 1 293 ? 14.010 -16.438 46.059 1.00 52.12 293 LEU A O 1
ATOM 2107 N N . ILE A 1 294 ? 13.368 -17.196 44.050 1.00 54.31 294 ILE A N 1
ATOM 2108 C CA . ILE A 1 294 ? 13.464 -18.623 44.413 1.00 54.31 294 ILE A CA 1
ATOM 2109 C C . ILE A 1 294 ? 14.915 -19.133 44.315 1.00 54.31 294 ILE A C 1
ATOM 2111 O O . ILE A 1 294 ? 15.314 -20.008 45.084 1.00 54.31 294 ILE A O 1
ATOM 2115 N N . ALA A 1 295 ? 15.754 -18.538 43.459 1.00 53.22 295 ALA A N 1
ATOM 2116 C CA . ALA A 1 295 ? 17.159 -18.935 43.323 1.00 53.22 295 ALA A CA 1
ATOM 2117 C C . ALA A 1 295 ? 18.050 -18.498 44.510 1.00 53.22 295 ALA A C 1
ATOM 2119 O O . ALA A 1 295 ? 19.026 -19.177 44.833 1.00 53.22 295 ALA A O 1
ATOM 2120 N N . CYS A 1 296 ? 17.711 -17.412 45.213 1.00 53.03 296 CYS A N 1
ATOM 2121 C CA . CYS A 1 296 ? 18.527 -16.899 46.324 1.00 53.03 296 CYS A CA 1
ATOM 2122 C C . CYS A 1 296 ? 18.237 -17.554 47.689 1.00 53.03 296 CYS A C 1
ATOM 2124 O O . CYS A 1 296 ? 19.025 -17.390 48.621 1.00 53.03 296 CYS A O 1
ATOM 2126 N N . ALA A 1 297 ? 17.155 -18.326 47.829 1.00 55.25 297 ALA A N 1
ATOM 2127 C CA . ALA A 1 297 ? 16.813 -18.992 49.092 1.00 55.25 297 ALA A CA 1
ATOM 2128 C C . ALA A 1 297 ? 17.530 -20.348 49.303 1.00 55.25 297 ALA A C 1
ATOM 2130 O O . ALA A 1 297 ? 17.506 -20.881 50.410 1.00 55.25 297 ALA A O 1
ATOM 2131 N N . GLY A 1 298 ? 18.196 -20.897 48.277 1.00 55.28 298 GLY A N 1
ATOM 2132 C CA . GLY A 1 298 ? 18.850 -22.217 48.328 1.00 55.28 298 GLY A CA 1
ATOM 2133 C C . GLY A 1 298 ? 20.308 -22.242 48.814 1.00 55.28 298 GLY A C 1
ATOM 2134 O O . GLY A 1 298 ? 20.835 -23.316 49.088 1.00 55.28 298 GLY A O 1
ATOM 2135 N N . PHE A 1 299 ? 20.975 -21.091 48.960 1.00 55.03 299 PHE A N 1
ATOM 2136 C CA . PHE A 1 299 ? 22.391 -21.010 49.356 1.00 55.03 299 PHE A CA 1
ATOM 2137 C C . PHE A 1 299 ? 22.566 -20.474 50.785 1.00 55.03 299 PHE A C 1
ATOM 2139 O O . PHE A 1 299 ? 23.203 -19.448 51.020 1.00 55.03 299 PHE A O 1
ATOM 2146 N N . ARG A 1 300 ? 22.030 -21.174 51.790 1.00 55.00 300 ARG A N 1
ATOM 2147 C CA . ARG A 1 300 ? 22.494 -20.998 53.176 1.00 55.00 300 ARG A CA 1
ATOM 2148 C C . ARG A 1 300 ? 22.751 -22.340 53.857 1.00 55.00 300 ARG A C 1
ATOM 2150 O O . ARG A 1 300 ? 21.837 -23.105 54.121 1.00 55.00 300 ARG A O 1
ATOM 2157 N N . CYS A 1 301 ? 24.015 -22.494 54.259 1.00 55.25 301 CYS A N 1
ATOM 2158 C CA . CYS A 1 301 ? 24.526 -23.363 55.322 1.00 55.25 301 CYS A CA 1
ATOM 2159 C C . CYS A 1 301 ? 24.945 -24.801 54.947 1.00 55.25 301 CYS A C 1
ATOM 2161 O O . CYS A 1 301 ? 24.291 -25.775 55.302 1.00 55.25 301 CYS A O 1
ATOM 2163 N N . VAL A 1 302 ? 26.151 -24.945 54.382 1.00 55.41 302 VAL A N 1
ATOM 2164 C CA . VAL A 1 302 ? 27.016 -26.104 54.675 1.00 55.41 302 VAL A CA 1
ATOM 2165 C C . VAL A 1 302 ? 28.290 -25.579 55.334 1.00 55.41 302 VAL A C 1
ATOM 2167 O O . VAL A 1 302 ? 29.264 -25.233 54.675 1.00 55.41 302 VAL A O 1
ATOM 2170 N N . ARG A 1 303 ? 28.255 -25.470 56.665 1.00 60.97 303 ARG A N 1
ATOM 2171 C CA . ARG A 1 303 ? 29.429 -25.252 57.519 1.00 60.97 303 ARG A CA 1
ATOM 2172 C C . ARG A 1 303 ? 29.784 -26.619 58.107 1.00 60.97 303 ARG A C 1
ATOM 2174 O O . ARG A 1 303 ? 29.070 -27.096 58.987 1.00 60.97 303 ARG A O 1
ATOM 2181 N N . ARG A 1 304 ? 30.828 -27.283 57.600 1.00 56.84 304 ARG A N 1
ATOM 2182 C CA . ARG A 1 304 ? 31.408 -28.468 58.256 1.00 56.84 304 ARG A CA 1
ATOM 2183 C C . ARG A 1 304 ? 32.746 -28.109 58.895 1.00 56.84 304 ARG A C 1
ATOM 2185 O O . ARG A 1 304 ? 33.486 -27.290 58.360 1.00 56.84 304 ARG A O 1
ATOM 2192 N N . ARG A 1 305 ? 32.905 -28.673 60.091 1.00 66.06 305 ARG A N 1
ATOM 2193 C CA . ARG A 1 305 ? 34.048 -28.608 61.002 1.00 66.06 305 ARG A CA 1
ATOM 2194 C C . ARG A 1 305 ? 35.301 -29.199 60.379 1.00 66.06 305 ARG A C 1
ATOM 2196 O O . ARG A 1 305 ? 35.131 -30.120 59.551 1.00 66.06 305 ARG A O 1
#

pLDDT: mean 85.74, std 16.19, range [44.22, 98.75]

Radius of gyration: 26.82 Å; chains: 1; bounding box: 57×100×85 Å

Secondary structure (DSSP, 8-state):
---PPPPPP-------------PPPPPPEEEB-S---TT--TTSTTSBTTSSPP-TT-EEE-TTSEEEPPPEEEEEEE--SSEEEE---TTSPPPEEE--EEEEEEEEEEESS-EEESSPTT--GGG---EEEEEEEEEE-S-S-GGG-EEEEE-STT--EEEEEEEEEES-EEEEEE-SSSS--EEEEEEEE-TTB-SEEEE-SEEEEE-S-EEEEEEEEEE-SSSEEEE-SS-EEEEEEEETTEEPPSEEEEHHHHHHHHTSS-EESSSEEEE--PPPHHHHHHHHHHHHHHHTTS-------

Foldseek 3Di:
DDDDDDDDDDDDDPPPPPPPPPDQDQAAEKEQPAAADPQDAQCQQPRIPVRHRQAERHEYEDQLYEHEHGADLADADERHYPEYEFAYHDPRRGGEYAYRYQEYEYAYYEYWLHEYEVDDVVDDQVSRAAHEYAYAEYEYDYPDDPVSAYEYEYADPDHEYEYAYAEYAYAGEYEDDYHDDDDAYEYEYEYNYHPHYQYEYEYAAHEYEYPEEEAAVNYEYEDQDLRAAYEPQDAYEHQWYYYNHDTDDFDKDDQVRVCVVVVHNRYHHDYIYGHDDDPPVVVVCVVVVVVVVVVVVPDDDDDDD